Protein AF-A0A5Q0JUQ8-F1 (afdb_monomer)

Sequence (308 aa):
MSYLDFDYTENSILVCKGDSRNRKKITIKRKYPDYSEYFLNEEFNGIEITDFLSTIEQDGLKGELKFKELLDKNNIPYLYIGQGPFGIERSGVLIDKTKSKRADFLVNIKDMGTILFDAKCRNKIGFHNSKDKYFTLFTSEFEALRNLQNSILMPVWLAFTDRQQINTSKEPTFYFISISTIEKYWSGICDFFTSNEDFESNKVIRIPNSLFTKIEDKIIFEVGFLNIEDDLLNEYAKKYIGLNRIIKDKIKDIIRNNNCYKSNIYNELTKNKIHYCYPYEVNNCVNNMIEKRIIEYKPKQYLKLVGE

Foldseek 3Di:
DWDWDADLVQRKIKIWPDDPVCVVQWDFDDDDPQWTFIDHPNHTTIIMGTPNDDPQVSLQVLQLVLVVVLCVLQVWDKDQQAPDPPHDDDDPVLCVQLVPDDARMWTQDPPPGTAGEHEDADAFFDFVVDPDTFDKDFVSRLNSQVSVCVVVVHWYKYWYWYSVPSPDPDRTKTWMATSVQLVCLLVLLCVLDPDPVLSVLDGMDGDDSVRTDIDDRHDDDDPDHDDDDSVNSNVVNVSSSVRLVVLLVLLQVCLVPHQDDLQCSVVSCVVVVNGRDDPSSSNSSVVVCVVVQQWDDDPPGGIHGPPD

Radius of gyration: 23.26 Å; Cα contacts (8 Å, |Δi|>4): 472; chains: 1; bounding box: 62×44×58 Å

Mean predicted aligned error: 6.57 Å

Nearest PDB structures (foldseek):
  4p5o-assembly2_C  TM=6.338E-01  e=2.790E-01  Homo sapiens
  9jpj-assembly1_J  TM=5.519E-01  e=8.676E+00  Achromobacter denitrificans NBRC 15125
  5xjn-assembly1_A  TM=4.991E-01  e=7.306E+00  Corynebacterium glutamicum ATCC 13032
  4a0c-assembly2_C  TM=2.534E-01  e=1.103E+00  Homo sapiens

Solvent-accessible surface area (backbone atoms only — not comparable to full-atom values): 17504 Å² total; per-residue (Å²): 104,65,37,74,49,76,41,79,88,73,30,26,39,36,42,31,62,47,62,69,86,49,62,87,66,47,41,82,79,46,80,55,99,58,35,33,38,27,25,43,94,92,37,89,35,31,42,31,35,46,70,65,57,54,74,69,53,47,47,32,50,52,38,42,52,52,51,50,51,53,32,59,77,63,73,43,56,66,47,81,52,54,90,55,97,79,48,77,87,71,55,69,70,51,36,69,63,10,74,63,53,78,53,39,29,43,36,48,41,87,100,76,45,67,35,33,30,36,62,37,44,40,70,62,44,27,56,82,96,46,91,61,60,21,52,71,42,43,48,71,56,50,51,22,48,50,34,36,23,70,72,71,73,39,57,39,33,36,41,34,32,48,44,79,38,66,80,44,98,54,88,60,56,38,35,33,40,44,49,68,54,52,47,52,51,57,55,56,24,50,77,60,45,97,41,67,69,67,48,67,61,57,51,64,46,70,46,62,73,86,70,41,51,77,32,81,85,64,92,76,81,85,90,74,83,76,85,76,56,65,69,60,31,45,52,50,31,52,50,52,56,51,44,56,51,51,52,53,51,53,52,51,53,45,42,74,77,36,94,36,40,82,90,42,50,55,58,54,39,44,76,72,72,50,74,56,72,53,63,68,50,48,52,50,50,52,50,54,34,37,75,70,56,48,32,46,81,53,92,98,41,57,41,39,56,60,96,113

pLDDT: mean 89.71, std 8.71, range [51.09, 97.75]

Structure (mmCIF, N/CA/C/O backbone):
data_AF-A0A5Q0JUQ8-F1
#
_entry.id   AF-A0A5Q0JUQ8-F1
#
loop_
_atom_site.group_PDB
_atom_site.id
_atom_site.type_symbol
_atom_site.label_atom_id
_atom_site.label_alt_id
_atom_site.label_comp_id
_atom_site.label_asym_id
_atom_site.label_entity_id
_atom_site.label_seq_id
_atom_site.pdbx_PDB_ins_code
_atom_site.Cartn_x
_atom_site.Cartn_y
_atom_site.Cartn_z
_atom_site.occupancy
_atom_site.B_iso_or_equiv
_atom_site.auth_seq_id
_atom_site.auth_comp_id
_atom_site.auth_asym_id
_atom_site.auth_atom_id
_atom_site.pdbx_PDB_model_num
ATOM 1 N N . MET A 1 1 ? 20.409 20.675 -22.074 1.00 68.25 1 MET A N 1
ATOM 2 C CA . MET A 1 1 ? 19.632 19.667 -21.321 1.00 68.25 1 MET A CA 1
ATOM 3 C C . MET A 1 1 ? 20.438 19.270 -20.104 1.00 68.25 1 MET A C 1
ATOM 5 O O . MET A 1 1 ? 21.656 19.327 -20.184 1.00 68.25 1 MET A O 1
ATOM 9 N N . SER A 1 2 ? 19.780 18.962 -18.997 1.00 79.00 2 SER A N 1
ATOM 10 C CA . SER A 1 2 ? 20.402 18.317 -17.839 1.00 79.00 2 SER A CA 1
ATOM 11 C C . SER A 1 2 ? 20.044 16.836 -17.884 1.00 79.00 2 SER A C 1
ATOM 13 O O . SER A 1 2 ? 19.019 16.483 -18.469 1.00 79.00 2 SER A O 1
ATOM 15 N N . TYR A 1 3 ? 20.860 15.983 -17.281 1.00 82.88 3 TYR A N 1
ATOM 16 C CA . TYR A 1 3 ? 20.508 14.586 -17.061 1.00 82.88 3 TYR A CA 1
ATOM 17 C C . TYR A 1 3 ? 20.494 14.287 -15.566 1.00 82.88 3 TYR A C 1
ATOM 19 O O . TYR A 1 3 ? 21.224 14.899 -14.784 1.00 82.88 3 TYR A O 1
ATOM 27 N N . LEU A 1 4 ? 19.619 13.363 -15.192 1.00 85.00 4 LEU A N 1
ATOM 28 C CA . LEU A 1 4 ? 19.522 12.802 -13.855 1.00 85.00 4 LEU A CA 1
ATOM 29 C C . LEU A 1 4 ? 19.875 11.330 -13.967 1.00 85.00 4 LEU A C 1
ATOM 31 O O . LEU A 1 4 ? 19.553 10.684 -14.966 1.00 85.00 4 LEU A O 1
ATOM 35 N N . ASP A 1 5 ? 20.515 10.815 -12.943 1.00 85.44 5 ASP A N 1
ATOM 36 C CA . ASP A 1 5 ? 20.966 9.443 -12.903 1.00 85.44 5 ASP A CA 1
ATOM 37 C C . ASP A 1 5 ? 20.836 8.943 -11.472 1.00 85.44 5 ASP A C 1
ATOM 39 O O . ASP A 1 5 ? 21.333 9.566 -10.541 1.00 85.44 5 ASP A O 1
ATOM 43 N N . PHE A 1 6 ? 20.065 7.878 -11.300 1.00 84.62 6 PHE A N 1
ATOM 44 C CA . PHE A 1 6 ? 19.709 7.353 -9.992 1.00 84.62 6 PHE A CA 1
ATOM 45 C C . PHE A 1 6 ? 20.416 6.017 -9.785 1.00 84.62 6 PHE A C 1
ATOM 47 O O . PHE A 1 6 ? 20.183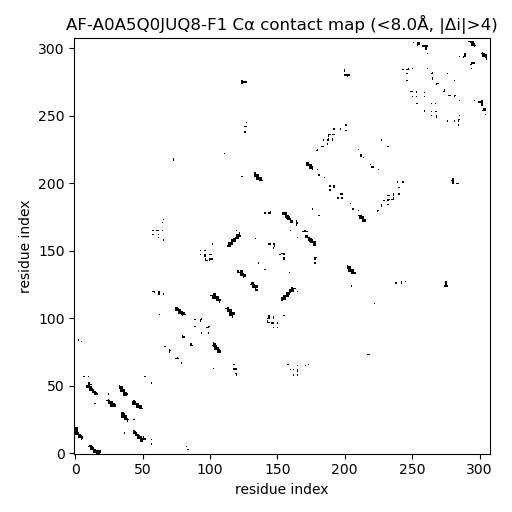 5.072 -10.545 1.00 84.62 6 PHE A O 1
ATOM 54 N N . ASP A 1 7 ? 21.263 5.950 -8.761 1.00 85.00 7 ASP A N 1
ATOM 55 C CA . ASP A 1 7 ? 21.927 4.729 -8.326 1.00 85.00 7 ASP A CA 1
ATOM 56 C C . ASP A 1 7 ? 21.171 4.144 -7.133 1.00 85.00 7 ASP A C 1
ATOM 58 O O . ASP A 1 7 ? 21.207 4.655 -6.013 1.00 85.00 7 ASP A O 1
ATOM 62 N N . TYR A 1 8 ? 20.455 3.050 -7.378 1.00 79.69 8 TYR A N 1
ATOM 63 C CA . TYR A 1 8 ? 19.684 2.379 -6.338 1.00 79.69 8 TYR A CA 1
ATOM 64 C C . TYR A 1 8 ? 20.554 1.583 -5.356 1.00 79.69 8 TYR A C 1
ATOM 66 O O . TYR A 1 8 ? 20.072 1.243 -4.276 1.00 79.69 8 TYR A O 1
ATOM 74 N N . THR A 1 9 ? 21.791 1.242 -5.730 1.00 82.62 9 THR A N 1
ATOM 75 C CA . THR A 1 9 ? 22.716 0.484 -4.873 1.00 82.62 9 THR A CA 1
ATOM 76 C C . THR A 1 9 ? 23.306 1.409 -3.821 1.00 82.62 9 THR A C 1
ATOM 78 O O . THR A 1 9 ? 23.313 1.070 -2.640 1.00 82.62 9 THR A O 1
ATOM 81 N N . GLU A 1 10 ? 23.706 2.605 -4.249 1.00 86.25 10 GLU A N 1
ATOM 82 C CA . GLU A 1 10 ? 24.255 3.654 -3.382 1.00 86.25 10 GLU A CA 1
ATOM 83 C C . GLU A 1 10 ? 23.170 4.573 -2.791 1.00 86.25 10 GLU A C 1
ATOM 85 O O . GLU A 1 10 ? 23.468 5.465 -1.999 1.00 86.25 10 GLU A O 1
ATOM 90 N N . ASN A 1 11 ? 21.900 4.364 -3.165 1.00 87.56 11 ASN A N 1
ATOM 91 C CA . ASN A 1 11 ? 20.771 5.226 -2.812 1.00 87.56 11 ASN A CA 1
ATOM 92 C C . ASN A 1 11 ? 21.058 6.712 -3.096 1.00 87.56 11 ASN A C 1
ATOM 94 O O . ASN A 1 11 ? 20.836 7.581 -2.247 1.00 87.56 11 ASN A O 1
ATOM 98 N N . SER A 1 12 ? 21.574 7.004 -4.288 1.00 89.00 12 SER A N 1
ATOM 99 C CA . SER A 1 12 ? 21.983 8.350 -4.676 1.00 89.00 12 SER A CA 1
ATOM 100 C C . SER A 1 12 ? 21.298 8.816 -5.955 1.00 89.00 12 SER A C 1
ATOM 102 O O . SER A 1 12 ? 20.918 8.025 -6.820 1.00 89.00 12 SER A O 1
ATOM 104 N N . ILE A 1 13 ? 21.121 10.130 -6.083 1.00 90.88 13 ILE A N 1
ATOM 105 C CA . ILE A 1 13 ? 20.688 10.762 -7.330 1.00 90.88 13 ILE A CA 1
ATOM 106 C C . ILE A 1 13 ? 21.695 11.820 -7.760 1.00 90.88 13 ILE A C 1
ATOM 108 O O . ILE A 1 13 ? 21.945 12.797 -7.058 1.00 90.88 13 ILE A O 1
ATOM 112 N N . LEU A 1 14 ? 22.244 11.644 -8.954 1.00 89.75 14 LEU A N 1
ATOM 113 C CA . LEU A 1 14 ? 23.131 12.584 -9.613 1.00 89.75 14 LEU A CA 1
ATOM 114 C C . LEU A 1 14 ? 22.334 13.490 -10.549 1.00 89.75 14 LEU A C 1
ATOM 116 O O . LEU A 1 14 ? 21.662 13.022 -11.464 1.00 89.75 14 LEU A O 1
ATOM 120 N N . VAL A 1 15 ? 22.466 14.801 -10.362 1.00 91.31 15 VAL A N 1
ATOM 121 C CA . VAL A 1 15 ? 21.902 15.844 -11.222 1.00 91.31 15 VAL A CA 1
ATOM 122 C C . VAL A 1 15 ? 23.031 16.582 -11.916 1.00 91.31 15 VAL A C 1
ATOM 124 O O . VAL A 1 15 ? 23.788 17.309 -11.275 1.00 91.31 15 VAL A O 1
ATOM 127 N N . CYS A 1 16 ? 23.144 16.432 -13.233 1.00 90.44 16 CYS A N 1
ATOM 128 C CA . CYS A 1 16 ? 24.217 17.034 -14.017 1.00 90.44 16 CYS A CA 1
ATOM 129 C C . CYS A 1 16 ? 23.701 17.897 -15.163 1.00 90.44 16 CYS A C 1
ATOM 131 O O . CYS A 1 16 ? 22.734 17.564 -15.847 1.00 90.44 16 CYS A O 1
ATOM 133 N N . LYS A 1 17 ? 24.410 18.993 -15.432 1.00 89.69 17 LYS A N 1
ATOM 134 C CA . LYS A 1 17 ? 24.243 19.775 -16.656 1.00 89.69 17 LYS A CA 1
ATOM 135 C C . LYS A 1 17 ? 24.817 19.002 -17.846 1.00 89.69 17 LYS A C 1
ATOM 137 O O . LYS A 1 17 ? 25.798 18.268 -17.725 1.00 89.69 17 LYS A O 1
ATOM 142 N N . GLY A 1 18 ? 24.225 19.213 -19.016 1.00 82.50 18 GLY A N 1
ATOM 143 C CA . GLY A 1 18 ? 24.749 18.731 -20.289 1.00 82.50 18 GLY A CA 1
ATOM 144 C C . GLY A 1 18 ? 24.298 17.320 -20.664 1.00 82.50 18 GLY A C 1
ATOM 145 O O . GLY A 1 18 ? 23.170 16.903 -20.420 1.00 82.50 18 GLY A O 1
ATOM 146 N N . ASP A 1 19 ? 25.182 16.609 -21.352 1.00 78.50 19 ASP A N 1
ATOM 147 C CA . ASP A 1 19 ? 24.892 15.328 -21.988 1.00 78.50 19 ASP A CA 1
ATOM 148 C C . ASP A 1 19 ? 25.296 14.146 -21.095 1.00 78.50 19 ASP A C 1
ATOM 150 O O . ASP A 1 19 ? 26.440 14.083 -20.636 1.00 78.50 19 ASP A O 1
ATOM 154 N N . SER A 1 20 ? 24.386 13.184 -20.906 1.00 80.31 20 SER A N 1
ATOM 155 C CA . SER A 1 20 ? 24.627 11.945 -20.143 1.00 80.31 20 SER A CA 1
ATOM 156 C C . SER A 1 20 ? 25.847 11.151 -20.630 1.00 80.31 20 SER A C 1
ATOM 158 O O . SER A 1 20 ? 26.516 10.481 -19.842 1.00 80.31 20 SER A O 1
ATOM 160 N N . ARG A 1 21 ? 26.231 11.291 -21.906 1.00 81.88 21 ARG A N 1
ATOM 161 C CA . ARG A 1 21 ? 27.442 10.677 -22.482 1.00 81.88 21 ARG A CA 1
ATOM 162 C C . ARG A 1 21 ? 28.738 11.175 -21.835 1.00 81.88 21 ARG A C 1
ATOM 164 O O . ARG A 1 21 ? 29.761 10.497 -21.914 1.00 81.88 21 ARG A O 1
ATOM 171 N N . ASN A 1 22 ? 28.712 12.332 -21.173 1.00 82.12 22 ASN A N 1
ATOM 172 C CA . ASN A 1 22 ? 29.858 12.872 -20.442 1.00 82.12 22 ASN A CA 1
ATOM 173 C C . ASN A 1 22 ? 29.966 12.349 -19.000 1.00 82.12 22 ASN A C 1
ATOM 175 O O . ASN A 1 22 ? 30.905 12.734 -18.309 1.00 82.12 22 ASN A O 1
ATOM 179 N N . ARG A 1 23 ? 29.088 11.440 -18.549 1.00 80.75 23 ARG A N 1
ATOM 180 C CA . ARG A 1 23 ? 29.117 10.871 -17.186 1.00 80.75 23 ARG A CA 1
ATOM 181 C C . ARG A 1 23 ? 30.474 10.290 -16.787 1.00 80.75 23 ARG A C 1
ATOM 183 O O . ARG A 1 23 ? 30.888 10.411 -15.646 1.00 80.75 23 ARG A O 1
ATOM 190 N N . LYS A 1 24 ? 31.209 9.690 -17.723 1.00 84.44 24 LYS A N 1
ATOM 191 C CA . LYS A 1 24 ? 32.544 9.131 -17.433 1.00 84.44 24 LYS A CA 1
ATOM 192 C C . LYS A 1 24 ? 33.648 10.190 -17.295 1.00 84.44 24 LYS A C 1
ATOM 194 O O . LYS A 1 24 ? 34.769 9.841 -16.953 1.00 84.44 24 LYS A O 1
ATOM 199 N N . LYS A 1 25 ? 33.358 11.451 -17.628 1.00 86.19 25 LYS A N 1
ATOM 200 C CA . LYS A 1 25 ? 34.323 12.560 -17.663 1.00 86.19 25 LYS A CA 1
ATOM 201 C C . LYS A 1 25 ? 34.181 13.517 -16.480 1.00 86.19 25 LYS A C 1
ATOM 203 O O . LYS A 1 25 ? 35.040 14.373 -16.305 1.00 86.19 25 LYS A O 1
ATOM 208 N N . ILE A 1 26 ? 33.093 13.410 -15.719 1.00 88.56 26 ILE A N 1
ATOM 209 C CA . ILE A 1 26 ? 32.881 14.227 -14.526 1.00 88.56 26 ILE A CA 1
ATOM 210 C C . ILE A 1 26 ? 33.634 13.625 -13.342 1.00 88.56 26 ILE A C 1
ATOM 212 O O . ILE A 1 26 ? 33.702 12.405 -13.197 1.00 88.56 26 ILE A O 1
ATOM 216 N N . THR A 1 27 ? 34.197 14.477 -12.495 1.00 89.75 27 THR A N 1
ATOM 217 C CA . THR A 1 27 ? 34.959 14.063 -11.313 1.00 89.75 27 THR A CA 1
ATOM 218 C C . THR A 1 27 ? 34.384 14.691 -10.054 1.00 89.75 27 THR A C 1
ATOM 220 O O . THR A 1 27 ? 33.918 15.833 -10.063 1.00 89.75 27 THR A O 1
ATOM 223 N N . ILE A 1 28 ? 34.412 13.936 -8.953 1.00 88.69 28 ILE A N 1
ATOM 224 C CA . ILE A 1 28 ? 34.041 14.453 -7.635 1.00 88.69 28 ILE A CA 1
ATOM 225 C C . ILE A 1 28 ? 35.157 15.381 -7.169 1.00 88.69 28 ILE A C 1
ATOM 227 O O . ILE A 1 28 ? 36.305 14.950 -7.043 1.00 88.69 28 ILE A O 1
ATOM 231 N N . LYS A 1 29 ? 34.821 16.638 -6.881 1.00 89.00 29 LYS A N 1
ATOM 232 C CA . LYS A 1 29 ? 35.797 17.619 -6.383 1.00 89.00 29 LYS A CA 1
ATOM 233 C C . LYS A 1 29 ? 35.585 17.963 -4.915 1.00 89.00 29 LYS A C 1
ATOM 235 O O . LYS A 1 29 ? 36.552 18.239 -4.210 1.00 89.00 29 LYS A O 1
ATOM 240 N N . ARG A 1 30 ? 34.335 17.941 -4.446 1.00 90.75 30 ARG A N 1
ATOM 241 C CA . ARG A 1 30 ? 33.981 18.210 -3.046 1.00 90.75 30 ARG A CA 1
ATOM 242 C C . ARG A 1 30 ? 32.956 17.201 -2.553 1.00 90.75 30 ARG A C 1
ATOM 244 O O . ARG A 1 30 ? 32.039 16.855 -3.293 1.00 90.75 30 ARG A O 1
ATOM 251 N N . LYS A 1 31 ? 33.118 16.753 -1.308 1.00 92.25 31 LYS A N 1
ATOM 252 C CA . LYS A 1 31 ? 32.177 15.874 -0.610 1.00 92.25 31 LYS A CA 1
ATOM 253 C C . LYS A 1 31 ? 31.686 16.556 0.659 1.00 92.25 31 LYS A C 1
ATOM 255 O O . LYS A 1 31 ? 32.491 17.083 1.425 1.00 92.25 31 LYS A O 1
ATOM 260 N N . TYR A 1 32 ? 30.383 16.504 0.862 1.00 92.19 32 TYR A N 1
ATOM 261 C CA . TYR A 1 32 ? 29.667 16.954 2.048 1.00 92.19 32 TYR A CA 1
ATOM 262 C C . TYR A 1 32 ? 28.915 15.755 2.649 1.00 92.19 32 TYR A C 1
ATOM 264 O O . TYR A 1 32 ? 28.844 14.712 1.998 1.00 92.19 32 TYR A O 1
ATOM 272 N N . PRO A 1 33 ? 28.366 15.870 3.874 1.00 88.56 33 PRO A N 1
ATOM 273 C CA . PRO A 1 33 ? 27.622 14.772 4.492 1.00 88.56 33 PRO A CA 1
ATOM 274 C C . PRO A 1 33 ? 26.447 14.269 3.644 1.00 88.56 33 PRO A C 1
ATOM 276 O O . PRO A 1 33 ? 26.276 13.064 3.524 1.00 88.56 33 PRO A O 1
ATOM 279 N N . ASP A 1 34 ? 25.702 15.185 3.017 1.00 89.94 34 ASP A N 1
ATOM 280 C CA . ASP A 1 34 ? 24.446 14.851 2.327 1.00 89.94 34 ASP A CA 1
ATOM 281 C C . ASP A 1 34 ? 24.561 14.894 0.791 1.00 89.94 34 ASP A C 1
ATOM 283 O O . ASP A 1 34 ? 23.613 14.563 0.076 1.00 89.94 34 ASP A O 1
ATOM 287 N N . TYR A 1 35 ? 25.694 15.371 0.257 1.00 93.81 35 TYR A N 1
ATOM 288 C CA . TYR A 1 35 ? 25.882 15.502 -1.186 1.00 93.81 35 TYR A CA 1
ATOM 289 C C . TYR A 1 35 ? 27.348 15.607 -1.624 1.00 93.81 35 TYR A C 1
ATOM 291 O O . TYR A 1 35 ? 28.240 15.961 -0.855 1.00 93.81 35 TYR A O 1
ATOM 299 N N . SER A 1 36 ? 27.599 15.356 -2.908 1.00 94.62 36 SER A N 1
ATOM 300 C CA . SER A 1 36 ? 28.899 15.544 -3.563 1.00 94.62 36 SER A CA 1
ATOM 301 C C . SER A 1 36 ? 28.785 16.482 -4.765 1.00 94.62 36 SER A C 1
ATOM 303 O O . SER A 1 36 ? 27.824 16.410 -5.526 1.00 94.62 36 SER A O 1
ATOM 305 N N . GLU A 1 37 ? 29.775 17.354 -4.966 1.00 95.38 37 GLU A N 1
ATOM 306 C CA . GLU A 1 37 ? 29.861 18.224 -6.145 1.00 95.38 37 GLU A CA 1
ATOM 307 C C . GLU A 1 37 ? 30.717 17.580 -7.244 1.00 95.38 37 GLU A C 1
ATOM 309 O O . GLU A 1 37 ? 31.874 17.196 -7.020 1.00 95.38 37 GLU A O 1
ATOM 314 N N . TYR A 1 38 ? 30.161 17.543 -8.453 1.00 93.69 38 TYR A N 1
ATOM 315 C CA . TYR A 1 38 ? 30.780 17.007 -9.659 1.00 93.69 38 TYR A CA 1
ATOM 316 C C . TYR A 1 38 ? 31.181 18.128 -10.614 1.00 93.69 38 TYR A C 1
ATOM 318 O O . TYR A 1 38 ? 30.407 19.053 -10.874 1.00 93.69 38 TYR A O 1
ATOM 326 N N . PHE A 1 39 ? 32.383 18.018 -11.175 1.00 92.38 39 PHE A N 1
ATOM 327 C CA . PHE A 1 39 ? 32.974 19.008 -12.071 1.00 92.38 39 PHE A CA 1
ATOM 328 C C . PHE A 1 39 ? 33.345 18.383 -13.419 1.00 92.38 39 PHE A C 1
ATOM 330 O O . PHE A 1 39 ? 33.693 17.206 -13.492 1.00 92.38 39 PHE A O 1
ATOM 337 N N . LEU A 1 40 ? 33.281 19.179 -14.485 1.00 90.69 40 LEU A N 1
ATOM 338 C CA . LEU A 1 40 ? 33.773 18.847 -15.823 1.00 90.69 40 LEU A CA 1
ATOM 339 C C . LEU A 1 40 ? 34.725 19.961 -16.253 1.00 90.69 40 LEU A C 1
ATOM 341 O O . LEU A 1 40 ? 34.315 21.115 -16.292 1.00 90.69 40 LEU A O 1
ATOM 345 N N . ASN A 1 41 ? 35.977 19.633 -16.582 1.00 89.81 41 ASN A N 1
ATOM 346 C CA . ASN A 1 41 ? 36.991 20.623 -16.978 1.00 89.81 41 ASN A CA 1
ATOM 347 C C . ASN A 1 41 ? 37.116 21.794 -15.980 1.00 89.81 41 ASN A C 1
ATOM 349 O O . ASN A 1 41 ? 37.101 22.952 -16.378 1.00 89.81 41 ASN A O 1
ATOM 353 N N . GLU A 1 42 ? 37.203 21.490 -14.681 1.00 88.88 42 GLU A N 1
ATOM 354 C CA . GLU A 1 42 ? 37.270 22.473 -13.582 1.00 88.88 42 GLU A CA 1
ATOM 355 C C . GLU A 1 42 ? 36.015 23.337 -13.359 1.00 88.88 42 GLU A C 1
ATOM 357 O O . GLU A 1 42 ? 35.963 24.086 -12.380 1.00 88.88 42 GLU A O 1
ATOM 362 N N . GLU A 1 43 ? 34.968 23.179 -14.169 1.00 90.12 43 GLU A N 1
ATOM 363 C CA . GLU A 1 43 ? 33.692 23.876 -14.008 1.00 90.12 43 GLU A CA 1
ATOM 364 C C . GLU A 1 43 ? 32.655 23.016 -13.287 1.00 90.12 43 GLU A C 1
ATOM 366 O O . GLU A 1 43 ? 32.578 21.799 -13.473 1.00 90.12 43 GLU A O 1
ATOM 371 N N . PHE A 1 44 ? 31.835 23.657 -12.452 1.00 91.56 44 PHE A N 1
ATOM 372 C CA . PHE A 1 44 ? 30.761 22.978 -11.735 1.00 91.56 44 PHE A CA 1
ATOM 373 C C . PHE A 1 44 ? 29.744 22.390 -12.723 1.00 91.56 44 PHE A C 1
ATOM 375 O O . PHE A 1 44 ? 29.087 23.121 -13.474 1.00 91.56 44 PHE A O 1
ATOM 382 N N . ASN A 1 45 ? 29.575 21.070 -12.673 1.00 92.56 45 ASN A N 1
ATOM 383 C CA . ASN A 1 45 ? 28.714 20.332 -13.589 1.00 92.56 45 ASN A CA 1
ATOM 384 C C . ASN A 1 45 ? 27.448 19.795 -12.916 1.00 92.56 45 ASN A C 1
ATOM 386 O O . ASN A 1 45 ? 26.391 19.782 -13.549 1.00 92.56 45 ASN A O 1
ATOM 390 N N . GLY A 1 46 ? 27.526 19.353 -11.661 1.00 93.44 46 GLY A N 1
ATOM 391 C CA . GLY A 1 46 ? 26.392 18.701 -11.015 1.00 93.44 46 GLY A CA 1
ATOM 392 C C . GLY A 1 46 ? 26.559 18.410 -9.533 1.00 93.44 46 GLY A C 1
ATOM 393 O O . GLY A 1 46 ? 27.614 18.649 -8.950 1.00 93.44 46 GLY A O 1
ATOM 394 N N . ILE A 1 47 ? 25.488 17.889 -8.940 1.00 94.19 47 ILE A N 1
ATOM 395 C CA . ILE A 1 47 ? 25.417 17.471 -7.538 1.00 94.19 47 ILE A CA 1
ATOM 396 C C . ILE A 1 47 ? 24.878 16.048 -7.487 1.00 94.19 47 ILE A C 1
ATOM 398 O O . ILE A 1 47 ? 23.903 15.740 -8.167 1.00 94.19 47 ILE A O 1
ATOM 402 N N . GLU A 1 48 ? 25.487 15.204 -6.668 1.00 93.69 48 GLU A N 1
ATOM 403 C CA . GLU A 1 48 ? 24.917 13.927 -6.249 1.00 93.69 48 GLU A CA 1
ATOM 404 C C . GLU A 1 48 ? 24.396 14.048 -4.830 1.00 93.69 48 GLU A C 1
ATOM 406 O O . GLU A 1 48 ? 25.150 14.435 -3.945 1.00 93.69 48 GLU A O 1
ATOM 411 N N . ILE A 1 49 ? 23.129 13.720 -4.617 1.00 92.31 49 ILE A N 1
ATOM 412 C CA . ILE A 1 49 ? 22.508 13.662 -3.295 1.00 92.31 49 ILE A CA 1
ATOM 413 C C . ILE A 1 49 ? 22.548 12.205 -2.846 1.00 92.31 49 ILE A C 1
ATOM 415 O O . ILE A 1 49 ? 22.059 11.337 -3.573 1.00 92.31 49 ILE A O 1
ATOM 419 N N . THR A 1 50 ? 23.135 11.943 -1.682 1.00 88.50 50 THR A N 1
ATOM 420 C CA . THR A 1 50 ? 23.172 10.612 -1.059 1.00 88.50 50 THR A CA 1
ATOM 421 C C . THR A 1 50 ? 21.965 10.415 -0.148 1.00 88.50 50 THR A C 1
ATOM 423 O O . THR A 1 50 ? 21.279 11.374 0.198 1.00 88.50 50 THR A O 1
ATOM 426 N N . ASP A 1 51 ? 21.689 9.167 0.229 1.00 86.19 51 ASP A N 1
ATOM 427 C CA . ASP A 1 51 ? 20.544 8.808 1.072 1.00 86.19 51 ASP A CA 1
ATOM 428 C C . ASP A 1 51 ? 19.191 9.323 0.541 1.00 86.19 51 ASP A C 1
ATOM 430 O O . ASP A 1 51 ? 18.306 9.732 1.293 1.00 86.19 51 ASP A O 1
ATOM 434 N N . PHE A 1 52 ? 19.026 9.290 -0.785 1.00 86.50 52 PHE A N 1
ATOM 435 C CA . PHE A 1 52 ? 17.911 9.929 -1.478 1.00 86.50 52 PHE A CA 1
ATOM 436 C C . PHE A 1 52 ? 16.542 9.333 -1.114 1.00 86.50 52 PHE A C 1
ATOM 438 O O . PHE A 1 52 ? 15.575 10.073 -0.938 1.00 86.50 52 PHE A O 1
ATOM 445 N N . LEU A 1 53 ? 16.447 8.005 -1.001 1.00 87.12 53 LEU A N 1
ATOM 446 C CA . LEU A 1 53 ? 15.228 7.299 -0.604 1.00 87.12 53 LEU A CA 1
ATOM 447 C C . LEU A 1 53 ? 15.281 6.859 0.860 1.00 87.12 53 LEU A C 1
ATOM 449 O O . LEU A 1 53 ? 16.306 6.376 1.347 1.00 87.12 53 LEU A O 1
ATOM 453 N N . SER A 1 54 ? 14.137 6.910 1.542 1.00 88.88 54 SER A N 1
ATOM 454 C CA . SER A 1 54 ? 13.969 6.265 2.847 1.00 88.88 54 SER A CA 1
ATOM 455 C C . SER A 1 54 ? 14.079 4.740 2.739 1.00 88.88 54 SER A C 1
ATOM 457 O O . SER A 1 54 ? 13.834 4.150 1.687 1.00 88.88 54 SER A O 1
ATOM 459 N N . THR A 1 55 ? 14.339 4.051 3.854 1.00 87.44 55 THR A N 1
ATOM 460 C CA . THR A 1 55 ? 14.386 2.574 3.891 1.00 87.44 55 THR A CA 1
ATOM 461 C C . THR A 1 55 ? 13.107 1.923 3.349 1.00 87.44 55 THR A C 1
ATOM 463 O O . THR A 1 55 ? 13.157 0.891 2.689 1.00 87.44 55 THR A O 1
ATOM 466 N N . ILE A 1 56 ? 11.944 2.536 3.597 1.00 87.81 56 ILE A N 1
ATOM 467 C CA . ILE A 1 56 ? 10.654 2.028 3.110 1.00 87.81 56 ILE A CA 1
ATOM 468 C C . ILE A 1 56 ? 10.557 2.135 1.584 1.00 87.81 56 ILE A C 1
ATOM 470 O O . ILE A 1 56 ? 10.011 1.233 0.947 1.00 87.81 56 ILE A O 1
ATOM 474 N N . GLU A 1 57 ? 11.059 3.227 1.014 1.00 88.44 57 GLU A N 1
ATOM 475 C CA . GLU A 1 57 ? 11.086 3.451 -0.433 1.00 88.44 57 GLU A CA 1
ATOM 476 C C . GLU A 1 57 ? 12.115 2.543 -1.112 1.00 88.44 57 GLU A C 1
ATOM 478 O O . GLU A 1 57 ? 11.801 1.948 -2.139 1.00 88.44 57 GLU A O 1
ATOM 483 N N . GLN A 1 58 ? 13.282 2.328 -0.496 1.00 88.56 58 GLN A N 1
ATOM 484 C CA . GLN A 1 58 ? 14.265 1.346 -0.967 1.00 88.56 58 GLN A CA 1
ATOM 485 C C . GLN A 1 58 ? 13.693 -0.078 -0.991 1.00 88.56 58 GLN A C 1
ATOM 487 O O . GLN A 1 58 ? 13.856 -0.792 -1.978 1.00 88.56 58 GLN A O 1
ATOM 492 N N . ASP A 1 59 ? 13.001 -0.501 0.072 1.00 90.31 59 ASP A N 1
ATOM 493 C CA . ASP A 1 59 ? 12.328 -1.806 0.116 1.00 90.31 59 ASP A CA 1
ATOM 494 C C . ASP A 1 59 ? 11.236 -1.917 -0.963 1.00 90.31 59 ASP A C 1
ATOM 496 O O . ASP A 1 59 ? 11.032 -2.991 -1.533 1.00 90.31 59 ASP A O 1
ATOM 500 N N . GLY A 1 60 ? 10.532 -0.812 -1.241 1.00 90.50 60 GLY A N 1
ATOM 501 C CA . GLY A 1 60 ? 9.581 -0.690 -2.348 1.00 90.50 60 GLY A CA 1
ATOM 502 C C . GLY A 1 60 ? 10.245 -0.952 -3.696 1.00 90.50 60 GLY A C 1
ATOM 503 O O . GLY A 1 60 ? 9.840 -1.867 -4.412 1.00 90.50 60 GLY A O 1
ATOM 504 N N . LEU A 1 61 ? 11.325 -0.223 -3.974 1.00 89.56 61 LEU A N 1
ATOM 505 C CA . LEU A 1 61 ? 12.100 -0.344 -5.203 1.00 89.56 61 LEU A CA 1
ATOM 506 C C . LEU A 1 61 ? 12.711 -1.741 -5.373 1.00 89.56 61 LEU A C 1
ATOM 508 O O . LEU A 1 61 ? 12.643 -2.312 -6.458 1.00 89.56 61 LEU A O 1
ATOM 512 N N . LYS A 1 62 ? 13.262 -2.335 -4.309 1.00 89.94 62 LYS A N 1
ATOM 513 C CA . LYS A 1 62 ? 13.743 -3.726 -4.336 1.00 89.94 62 LYS A CA 1
ATOM 514 C C . LYS A 1 62 ? 12.622 -4.696 -4.710 1.00 89.94 62 LYS A C 1
ATOM 516 O O . LYS A 1 62 ? 12.860 -5.630 -5.468 1.00 89.94 62 LYS A O 1
ATOM 521 N N . GLY A 1 63 ? 11.404 -4.472 -4.213 1.00 91.94 63 GLY A N 1
ATOM 522 C CA . GLY A 1 63 ? 10.229 -5.257 -4.598 1.00 91.94 63 GLY A CA 1
ATOM 523 C C . GLY A 1 63 ? 9.891 -5.138 -6.081 1.00 91.94 63 GLY A C 1
ATOM 524 O O . GLY A 1 63 ? 9.649 -6.157 -6.725 1.00 91.94 63 GLY A O 1
ATOM 525 N N . GLU A 1 64 ? 9.935 -3.926 -6.635 1.00 92.94 64 GLU A N 1
ATOM 526 C CA . GLU A 1 64 ? 9.759 -3.685 -8.074 1.00 92.94 64 GLU A CA 1
ATOM 527 C C . GLU A 1 64 ? 10.855 -4.381 -8.900 1.00 92.94 64 GLU A C 1
ATOM 529 O O . GLU A 1 64 ? 10.549 -5.079 -9.867 1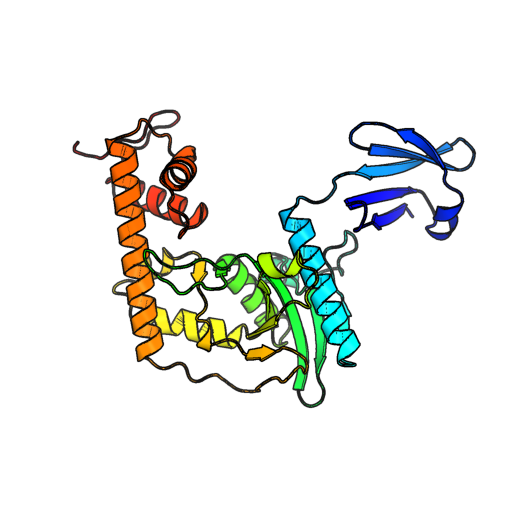.00 92.94 64 GLU A O 1
ATOM 534 N N . LEU A 1 65 ? 12.125 -4.280 -8.491 1.00 90.75 65 LEU A N 1
ATOM 535 C CA . LEU A 1 65 ? 13.247 -4.950 -9.163 1.00 90.75 65 LEU A CA 1
ATOM 536 C C . LEU A 1 65 ? 13.131 -6.480 -9.108 1.00 90.75 65 LEU A C 1
ATOM 538 O O . LEU A 1 65 ? 13.360 -7.149 -10.111 1.00 90.75 65 LEU A O 1
ATOM 542 N N . LYS A 1 66 ? 12.702 -7.052 -7.979 1.00 91.88 66 LYS A N 1
ATOM 543 C CA . LYS A 1 66 ? 12.447 -8.497 -7.877 1.00 91.88 66 LYS A CA 1
ATOM 544 C C . LYS A 1 66 ? 11.266 -8.952 -8.724 1.00 91.88 66 LYS A C 1
ATOM 546 O O . LYS A 1 66 ? 11.297 -10.043 -9.286 1.00 91.88 66 LYS A O 1
ATOM 551 N N . PHE A 1 67 ? 10.244 -8.115 -8.870 1.00 93.44 67 PHE A N 1
ATOM 552 C CA . PHE A 1 67 ? 9.143 -8.413 -9.778 1.00 93.44 67 PHE A CA 1
ATOM 553 C C . PHE A 1 67 ? 9.597 -8.371 -11.244 1.00 93.44 67 PHE A C 1
ATOM 555 O O . PHE A 1 67 ? 9.244 -9.253 -12.024 1.00 93.44 67 PHE A O 1
ATOM 562 N N . LYS A 1 68 ? 10.450 -7.405 -11.599 1.00 93.62 68 LYS A N 1
ATOM 563 C CA . LYS A 1 68 ? 11.113 -7.332 -12.905 1.00 93.62 68 LYS A CA 1
ATOM 564 C C . LYS A 1 68 ? 11.897 -8.616 -13.216 1.00 93.62 68 LYS A C 1
ATOM 566 O O . LYS A 1 68 ? 11.682 -9.217 -14.265 1.00 93.62 68 LYS A O 1
ATOM 571 N N . GLU A 1 69 ? 12.735 -9.074 -12.284 1.00 92.50 69 GLU A N 1
ATOM 572 C CA . GLU A 1 69 ? 13.495 -10.329 -12.412 1.00 92.50 69 GLU A CA 1
ATOM 573 C C . GLU A 1 69 ? 12.574 -11.546 -12.616 1.00 92.50 69 GLU A C 1
ATOM 575 O O . GLU A 1 69 ? 12.865 -12.416 -13.440 1.00 92.50 69 GLU A O 1
ATOM 580 N N . LEU A 1 70 ? 11.430 -11.596 -11.919 1.00 92.12 70 LEU A N 1
ATOM 581 C CA . LEU A 1 70 ? 10.434 -12.656 -12.094 1.00 92.12 70 LEU A CA 1
ATOM 582 C C . LEU A 1 70 ? 9.838 -12.659 -13.514 1.00 92.12 70 LEU A C 1
ATOM 584 O O . LEU A 1 70 ? 9.668 -13.735 -14.097 1.00 92.12 70 LEU A O 1
ATOM 588 N N . LEU A 1 71 ? 9.527 -11.484 -14.072 1.00 93.19 71 LEU A N 1
ATOM 589 C CA . LEU A 1 71 ? 9.018 -11.348 -15.442 1.00 93.19 71 LEU A CA 1
ATOM 590 C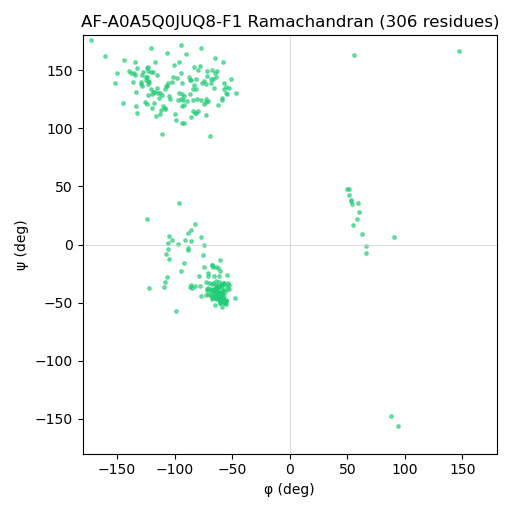 C . LEU A 1 71 ? 10.074 -11.764 -16.477 1.00 93.19 71 LEU A C 1
ATOM 592 O O . LEU A 1 71 ? 9.757 -12.549 -17.375 1.00 93.19 71 LEU A O 1
ATOM 596 N N . ASP A 1 72 ? 11.324 -11.314 -16.308 1.00 93.56 72 ASP A N 1
ATOM 597 C CA . ASP A 1 72 ? 12.461 -11.683 -17.166 1.00 93.56 72 ASP A CA 1
ATOM 598 C C . ASP A 1 72 ? 12.687 -13.209 -17.154 1.00 93.56 72 ASP A C 1
ATOM 600 O O . ASP A 1 72 ? 12.750 -13.838 -18.212 1.00 93.56 72 ASP A O 1
ATOM 604 N N . LYS A 1 73 ? 12.707 -13.841 -15.968 1.00 91.75 73 LYS A N 1
ATOM 605 C CA . LYS A 1 73 ? 12.849 -15.306 -15.799 1.00 91.75 73 LYS A CA 1
ATOM 606 C C . LYS A 1 73 ? 11.746 -16.089 -16.520 1.00 91.75 73 LYS A C 1
ATOM 608 O O . LYS A 1 73 ? 11.988 -17.193 -17.007 1.00 91.75 73 LYS A O 1
ATOM 613 N N . ASN A 1 74 ? 10.538 -15.531 -16.586 1.00 90.50 74 ASN A N 1
ATOM 614 C CA . ASN A 1 74 ? 9.386 -16.148 -17.243 1.00 90.50 74 ASN A CA 1
ATOM 615 C C . ASN A 1 74 ? 9.245 -15.757 -18.728 1.00 90.50 74 ASN A C 1
ATOM 617 O O . ASN A 1 74 ? 8.287 -16.185 -19.369 1.00 90.50 74 ASN A O 1
ATOM 621 N N . ASN A 1 75 ? 10.191 -14.993 -19.293 1.00 92.06 75 ASN A N 1
ATOM 622 C CA . ASN A 1 75 ? 10.140 -14.463 -20.662 1.00 92.06 75 ASN A CA 1
ATOM 623 C C . ASN A 1 75 ? 8.846 -13.683 -20.960 1.00 92.06 75 ASN A C 1
ATOM 625 O O . ASN A 1 75 ? 8.292 -13.779 -22.058 1.00 92.06 75 ASN A O 1
ATOM 629 N N . ILE A 1 76 ? 8.341 -12.932 -19.978 1.00 92.19 76 ILE A N 1
ATOM 630 C CA . ILE A 1 76 ? 7.133 -12.118 -20.132 1.00 92.19 76 ILE A CA 1
ATOM 631 C C . ILE A 1 76 ? 7.547 -10.699 -20.529 1.00 92.19 76 ILE A C 1
ATOM 633 O O . ILE A 1 76 ? 8.234 -10.039 -19.751 1.00 92.19 76 ILE A O 1
ATOM 637 N N . PRO A 1 77 ? 7.130 -10.187 -21.701 1.00 94.06 77 PRO A N 1
ATOM 638 C CA . PRO A 1 77 ? 7.441 -8.819 -22.094 1.00 94.06 77 PRO A CA 1
ATOM 639 C C . PRO A 1 77 ? 6.757 -7.794 -21.181 1.00 94.06 77 PRO A C 1
ATOM 641 O O . PRO A 1 77 ? 5.554 -7.883 -20.923 1.00 94.06 77 PRO A O 1
ATOM 644 N N . TYR A 1 78 ? 7.500 -6.775 -20.753 1.00 94.69 78 TYR A N 1
ATOM 645 C CA . TYR A 1 78 ? 6.964 -5.655 -19.981 1.00 94.69 78 TYR A CA 1
ATOM 646 C C . TYR A 1 78 ? 7.640 -4.330 -20.340 1.00 94.69 78 TYR A C 1
ATOM 648 O O . TYR A 1 78 ? 8.765 -4.282 -20.835 1.00 94.69 78 TYR A O 1
ATOM 656 N N . LEU A 1 79 ? 6.946 -3.239 -20.031 1.00 91.62 79 LEU A N 1
ATOM 657 C CA . LEU A 1 79 ? 7.492 -1.898 -19.921 1.00 91.62 79 LEU A CA 1
ATOM 658 C C . LEU A 1 79 ? 7.504 -1.519 -18.439 1.00 91.62 79 LEU A C 1
ATOM 660 O O . LEU A 1 79 ? 6.450 -1.430 -17.808 1.00 91.62 79 LEU A O 1
ATOM 664 N N . TYR A 1 80 ? 8.696 -1.298 -17.886 1.00 90.00 80 TYR A N 1
ATOM 665 C CA . TYR A 1 80 ? 8.843 -0.760 -16.537 1.00 90.00 80 TYR A CA 1
ATOM 666 C C . TYR A 1 80 ? 8.630 0.750 -16.584 1.00 90.00 80 TYR A C 1
ATOM 668 O O . TYR A 1 80 ? 9.382 1.481 -17.228 1.00 90.00 80 TYR A O 1
ATOM 676 N N . ILE A 1 81 ? 7.567 1.199 -15.930 1.00 85.38 81 ILE A N 1
ATOM 677 C CA . ILE A 1 81 ? 7.146 2.595 -15.902 1.00 85.38 81 ILE A CA 1
ATOM 678 C C . ILE A 1 81 ? 7.889 3.346 -14.783 1.00 85.38 81 ILE A C 1
ATOM 680 O O . ILE A 1 81 ? 8.224 4.517 -14.984 1.00 85.38 81 ILE A O 1
ATOM 684 N N . GLY A 1 82 ? 8.166 2.658 -13.660 1.00 67.44 82 GLY A N 1
ATOM 685 C CA . GLY A 1 82 ? 9.049 3.035 -12.541 1.00 67.44 82 GLY A CA 1
ATOM 686 C C . GLY A 1 82 ? 8.771 4.372 -11.849 1.00 67.44 82 GLY A C 1
ATOM 687 O O . GLY A 1 82 ? 8.122 5.247 -12.404 1.00 67.44 82 GLY A O 1
ATOM 688 N N . GLN A 1 83 ? 9.304 4.605 -10.645 1.00 61.56 83 GLN A N 1
ATOM 689 C CA . GLN A 1 83 ? 9.126 5.875 -9.903 1.00 61.56 83 GLN A CA 1
ATOM 690 C C . GLN A 1 83 ? 10.169 6.967 -10.199 1.00 61.56 83 GLN A C 1
ATOM 692 O O . GLN A 1 83 ? 10.197 7.989 -9.518 1.00 61.56 83 GLN A O 1
ATOM 697 N N . GLY A 1 84 ? 11.015 6.783 -11.217 1.00 56.84 84 GLY A N 1
ATOM 698 C CA . GLY A 1 84 ? 12.074 7.742 -11.532 1.00 56.84 84 GLY A CA 1
ATOM 699 C C . GLY A 1 84 ? 11.555 9.166 -11.811 1.00 56.84 84 GLY A C 1
ATOM 700 O O . GLY A 1 84 ? 10.406 9.335 -12.229 1.00 56.84 84 GLY A O 1
ATOM 701 N N . PRO A 1 85 ? 12.409 10.197 -11.654 1.00 51.09 85 PRO A N 1
ATOM 702 C CA . PRO A 1 85 ? 12.045 11.603 -11.882 1.00 51.09 85 PRO A CA 1
ATOM 703 C C . PRO A 1 85 ? 11.597 11.894 -13.326 1.00 51.09 85 PRO A C 1
ATOM 705 O O . PRO A 1 85 ? 11.005 12.934 -13.595 1.00 51.09 85 PRO A O 1
ATOM 708 N N . PHE A 1 86 ? 11.841 10.956 -14.246 1.00 51.94 86 PHE A N 1
ATOM 709 C CA . PHE A 1 86 ? 11.421 10.974 -15.647 1.00 51.94 86 PHE A CA 1
ATOM 710 C C . PHE A 1 86 ? 10.122 10.202 -15.893 1.00 51.94 86 PHE A C 1
ATOM 712 O O . PHE A 1 86 ? 9.989 9.511 -16.903 1.00 51.94 86 PHE A O 1
ATOM 719 N N . GLY A 1 87 ? 9.183 10.252 -14.947 1.00 53.88 87 GLY A N 1
ATOM 720 C CA . GLY A 1 87 ? 7.898 9.586 -15.112 1.00 53.88 87 GLY A CA 1
ATOM 721 C C . GLY A 1 87 ? 7.239 9.964 -16.442 1.00 53.88 87 GLY A C 1
ATOM 722 O O . GLY A 1 87 ? 7.345 11.103 -16.891 1.00 53.88 87 GLY A O 1
ATOM 723 N N . ILE A 1 88 ? 6.574 8.992 -17.069 1.00 63.06 88 ILE A N 1
ATOM 724 C CA . ILE A 1 88 ? 5.803 9.181 -18.306 1.00 63.06 88 ILE A CA 1
ATOM 725 C C . ILE A 1 88 ? 4.919 10.427 -18.159 1.00 63.06 88 ILE A C 1
ATOM 727 O O . ILE A 1 88 ? 4.218 10.557 -17.151 1.00 63.06 88 ILE A O 1
ATOM 731 N N . GLU A 1 89 ? 4.953 11.331 -19.144 1.00 66.50 89 GLU A N 1
ATOM 732 C CA . GLU A 1 89 ? 4.070 12.498 -19.164 1.00 66.50 89 GLU A CA 1
ATOM 733 C C . GLU A 1 89 ? 2.613 12.048 -19.034 1.00 66.50 89 GLU A C 1
ATOM 735 O O . GLU A 1 89 ? 2.138 11.151 -19.733 1.00 66.50 89 GLU A O 1
ATOM 740 N N . ARG A 1 90 ? 1.893 12.666 -18.099 1.00 69.44 90 ARG A N 1
ATOM 741 C CA . ARG A 1 90 ? 0.491 12.348 -17.830 1.00 69.44 90 ARG A CA 1
ATOM 742 C C . ARG A 1 90 ? -0.371 13.468 -18.377 1.00 69.44 90 ARG A C 1
ATOM 744 O O . ARG A 1 90 ? -0.080 14.639 -18.147 1.00 69.44 90 ARG A O 1
ATOM 751 N N . SER A 1 91 ? -1.463 13.106 -19.041 1.00 72.25 91 SER A N 1
ATOM 752 C CA . SER A 1 91 ? -2.481 14.087 -19.403 1.00 72.25 91 SER A CA 1
ATOM 753 C C . SER A 1 91 ? -3.107 14.687 -18.139 1.00 72.25 91 SER A C 1
ATOM 755 O O . SER A 1 91 ? -3.234 14.002 -17.119 1.00 72.25 91 SER A O 1
ATOM 757 N N . GLY A 1 92 ? -3.549 15.947 -18.209 1.00 76.25 92 GLY A N 1
ATOM 758 C CA . GLY A 1 92 ? -4.287 16.582 -17.106 1.00 76.25 92 GLY A CA 1
ATOM 759 C C . GLY A 1 92 ? -5.507 15.758 -16.678 1.00 76.25 92 GLY A C 1
ATOM 760 O O . GLY A 1 92 ? -5.731 15.547 -15.495 1.00 76.25 92 GLY A O 1
ATOM 761 N N . VAL A 1 93 ? -6.203 15.146 -17.644 1.00 78.88 93 VAL A N 1
ATOM 762 C CA . VAL A 1 93 ? -7.345 14.252 -17.388 1.00 78.88 93 VAL A CA 1
ATOM 763 C C . VAL A 1 93 ? -6.959 13.051 -16.519 1.00 78.88 93 VAL A C 1
ATOM 765 O O . VAL A 1 93 ? -7.714 12.676 -15.623 1.00 78.88 93 VAL A O 1
ATOM 768 N N . LEU A 1 94 ? -5.799 12.436 -16.773 1.00 75.75 94 LEU A N 1
ATOM 769 C CA . LEU A 1 94 ? -5.325 11.310 -15.970 1.00 75.75 94 LEU A CA 1
ATOM 770 C C . LEU A 1 94 ? -4.946 11.778 -14.562 1.00 75.75 94 LEU A C 1
ATOM 772 O O . LEU A 1 94 ? -5.326 11.140 -13.586 1.00 75.75 94 LEU A O 1
ATOM 776 N N . ILE A 1 95 ? -4.252 12.915 -14.458 1.00 79.38 95 ILE A N 1
ATOM 777 C CA . ILE A 1 95 ? -3.869 13.526 -13.178 1.00 79.38 95 ILE A CA 1
ATOM 778 C C . ILE A 1 95 ? -5.105 13.760 -12.302 1.00 79.38 95 ILE A C 1
ATOM 780 O O . ILE A 1 95 ? -5.113 13.325 -11.146 1.00 79.38 95 ILE A O 1
ATOM 784 N N . ASP A 1 96 ? -6.149 14.361 -12.874 1.00 78.38 96 ASP A N 1
ATOM 785 C CA . ASP A 1 96 ? -7.381 14.718 -12.171 1.00 78.38 96 ASP A CA 1
ATOM 786 C C . ASP A 1 96 ? -8.174 13.477 -11.737 1.00 78.38 96 ASP A C 1
ATOM 788 O O . ASP A 1 96 ? -8.619 13.383 -10.591 1.00 78.38 96 ASP A O 1
ATOM 792 N N . LYS A 1 97 ? -8.324 12.484 -12.624 1.00 78.31 97 LYS A N 1
ATOM 793 C CA . LYS A 1 97 ? -9.148 11.293 -12.351 1.00 78.31 97 LYS A CA 1
ATOM 794 C C . LYS A 1 97 ? -8.469 10.269 -11.446 1.00 78.31 97 LYS A C 1
ATOM 796 O O . LYS A 1 97 ? -9.143 9.622 -10.641 1.00 78.31 97 LYS A O 1
ATOM 801 N N . THR A 1 98 ? -7.153 10.098 -11.555 1.00 75.44 98 THR A N 1
ATOM 802 C CA . THR A 1 98 ? -6.424 9.037 -10.835 1.00 75.44 98 THR A CA 1
ATOM 803 C C . THR A 1 98 ? -5.678 9.550 -9.608 1.00 75.44 98 THR A C 1
ATOM 805 O O . THR A 1 98 ? -4.953 8.783 -8.976 1.00 75.44 98 THR A O 1
ATOM 808 N N . LYS A 1 99 ? -5.817 10.839 -9.255 1.00 77.62 99 LYS A N 1
ATOM 809 C CA . LYS A 1 99 ? -4.976 11.507 -8.243 1.00 77.62 99 LYS A CA 1
ATOM 810 C C . LYS A 1 99 ? -3.493 11.286 -8.536 1.00 77.62 99 LYS A C 1
ATOM 812 O O . LYS A 1 99 ? -2.710 10.968 -7.644 1.00 77.62 99 LYS A O 1
ATOM 817 N N . SER A 1 100 ? -3.120 11.401 -9.811 1.00 73.38 100 SER A N 1
ATOM 818 C CA . SER A 1 100 ? -1.762 11.141 -10.300 1.00 73.38 100 SER A CA 1
ATOM 819 C C . SER A 1 100 ? -1.255 9.697 -10.132 1.00 73.38 100 SER A C 1
ATOM 821 O O . SER A 1 100 ? -0.073 9.445 -10.391 1.00 73.38 100 SER A O 1
ATOM 823 N N . LYS A 1 101 ? -2.097 8.731 -9.740 1.00 82.75 101 LYS A N 1
ATOM 824 C CA . LYS A 1 101 ? -1.683 7.329 -9.616 1.00 82.75 101 LYS A CA 1
ATOM 825 C C . LYS A 1 101 ? -1.342 6.742 -10.984 1.00 82.75 101 LYS A C 1
ATOM 827 O O . LYS A 1 101 ? -1.979 7.036 -11.996 1.00 82.75 101 LYS A O 1
ATOM 832 N N . ARG A 1 102 ? -0.307 5.908 -10.971 1.00 83.44 102 ARG A N 1
ATOM 833 C CA . ARG A 1 102 ? 0.298 5.213 -12.103 1.00 83.44 102 ARG A CA 1
ATOM 834 C C . ARG A 1 102 ? 0.639 3.795 -11.648 1.00 83.44 102 ARG A C 1
ATOM 836 O O . ARG A 1 102 ? 0.893 3.603 -10.460 1.00 83.44 102 ARG A O 1
ATOM 843 N N . ALA A 1 103 ? 0.599 2.847 -12.575 1.00 89.31 103 ALA A N 1
ATOM 844 C CA . ALA A 1 103 ? 1.089 1.493 -12.346 1.00 89.31 103 ALA A CA 1
ATOM 845 C C . ALA A 1 103 ? 2.606 1.433 -12.570 1.00 89.31 103 ALA A C 1
ATOM 847 O O . ALA A 1 103 ? 3.145 2.209 -13.361 1.00 89.31 103 ALA A O 1
ATOM 848 N N . ASP A 1 104 ? 3.286 0.509 -11.907 1.00 91.38 104 ASP A N 1
ATOM 849 C CA . ASP A 1 104 ? 4.743 0.381 -11.989 1.00 91.38 104 ASP A CA 1
ATOM 850 C C . ASP A 1 104 ? 5.177 -0.342 -13.276 1.00 91.38 104 ASP A C 1
ATOM 852 O O . ASP A 1 104 ? 6.256 -0.074 -13.808 1.00 91.38 104 ASP A O 1
ATOM 856 N N . PHE A 1 105 ? 4.318 -1.208 -13.823 1.00 93.94 105 PHE A N 1
ATOM 857 C CA . PHE A 1 105 ? 4.586 -2.005 -15.020 1.00 93.94 105 PHE A CA 1
ATOM 858 C C . PHE A 1 105 ? 3.380 -2.044 -15.958 1.00 93.94 105 PHE A C 1
ATOM 860 O O . PHE A 1 105 ? 2.228 -2.090 -15.527 1.00 93.94 105 PHE A O 1
ATOM 867 N N . LEU A 1 106 ? 3.664 -2.112 -17.254 1.00 94.50 106 LEU A N 1
ATOM 868 C CA . LEU A 1 106 ? 2.734 -2.555 -18.287 1.00 94.50 106 LEU A CA 1
ATOM 869 C C . LEU A 1 106 ? 3.254 -3.888 -18.823 1.00 94.50 106 LEU A C 1
ATOM 871 O O . LEU A 1 106 ? 4.352 -3.945 -19.365 1.00 94.50 106 LEU A O 1
ATOM 875 N N . VAL A 1 107 ? 2.498 -4.962 -18.630 1.00 94.19 107 VAL A N 1
ATOM 876 C CA . VAL A 1 107 ? 2.937 -6.343 -18.857 1.00 94.19 107 VAL A CA 1
ATOM 877 C C . VAL A 1 107 ? 2.064 -6.980 -19.932 1.00 94.19 107 VAL A C 1
ATOM 879 O O . VAL A 1 107 ? 0.839 -6.907 -19.859 1.00 94.19 107 VAL A O 1
ATOM 882 N N . ASN A 1 108 ? 2.680 -7.618 -20.925 1.00 92.06 108 ASN A N 1
ATOM 883 C CA . ASN A 1 108 ? 1.971 -8.341 -21.979 1.00 92.06 108 ASN A CA 1
ATOM 884 C C . ASN A 1 108 ? 1.962 -9.834 -21.673 1.00 92.06 108 ASN A C 1
ATOM 886 O O . ASN A 1 108 ? 2.996 -10.497 -21.735 1.00 92.06 108 ASN A O 1
ATOM 890 N N . ILE A 1 109 ? 0.781 -10.370 -21.387 1.00 88.25 109 ILE A N 1
ATOM 891 C CA . ILE A 1 109 ? 0.599 -11.785 -21.081 1.00 88.25 109 ILE A CA 1
ATOM 892 C C . ILE A 1 109 ? -0.040 -12.458 -22.287 1.00 88.25 109 ILE A C 1
ATOM 894 O O . ILE A 1 109 ? -1.067 -12.010 -22.807 1.00 88.25 109 ILE A O 1
ATOM 898 N N . LYS A 1 110 ? 0.588 -13.545 -22.741 1.00 83.06 110 LYS A N 1
ATOM 899 C CA . LYS A 1 110 ? 0.088 -14.335 -23.864 1.00 83.06 110 LYS A CA 1
ATOM 900 C C . LYS A 1 110 ? -1.354 -14.777 -23.587 1.00 83.06 110 LYS A C 1
ATOM 902 O O . LYS A 1 110 ? -1.664 -15.192 -22.477 1.00 83.06 110 LYS A O 1
ATOM 907 N N . ASP A 1 111 ? -2.219 -14.646 -24.588 1.00 83.62 111 ASP A N 1
ATOM 908 C CA . ASP A 1 111 ? -3.638 -15.038 -24.558 1.00 83.62 111 ASP A CA 1
ATOM 909 C C . ASP A 1 111 ? -4.545 -14.232 -23.594 1.00 83.62 111 ASP A C 1
ATOM 911 O O . ASP A 1 111 ? -5.765 -14.346 -23.675 1.00 83.62 111 ASP A O 1
ATOM 915 N N . MET A 1 112 ? -3.988 -13.356 -22.747 1.00 84.81 112 MET A N 1
ATOM 916 C CA . MET A 1 112 ? -4.747 -12.436 -21.877 1.00 84.81 112 MET A CA 1
ATOM 917 C C . MET A 1 112 ? -4.707 -10.978 -22.341 1.00 84.81 112 MET A C 1
ATOM 919 O O . MET A 1 112 ? -5.636 -10.221 -22.066 1.00 84.81 112 MET A O 1
ATOM 923 N N . GLY A 1 113 ? -3.637 -10.574 -23.027 1.00 89.62 113 GLY A N 1
ATOM 924 C CA . GLY A 1 113 ? -3.412 -9.194 -23.447 1.00 89.62 113 GLY A CA 1
ATOM 925 C C . GLY A 1 113 ? -2.568 -8.395 -22.453 1.00 89.62 113 GLY A C 1
ATOM 926 O O . GLY A 1 113 ? -1.747 -8.941 -21.713 1.00 89.62 113 GLY A O 1
ATOM 927 N N . THR A 1 114 ? -2.727 -7.074 -22.488 1.00 93.25 114 THR A N 1
ATOM 928 C CA . THR A 1 114 ? -1.906 -6.143 -21.709 1.00 93.25 114 THR A CA 1
ATOM 929 C C . THR A 1 114 ? -2.545 -5.831 -20.358 1.00 93.25 114 THR A C 1
ATOM 931 O O . THR A 1 114 ? -3.695 -5.400 -20.291 1.00 93.25 114 THR A O 1
ATOM 934 N N . ILE A 1 115 ? -1.775 -5.995 -19.283 1.00 93.62 115 ILE A N 1
ATOM 935 C CA . ILE A 1 115 ? -2.188 -5.758 -17.896 1.00 93.62 115 ILE A CA 1
ATOM 936 C C . ILE A 1 115 ? -1.248 -4.742 -17.249 1.00 93.62 115 ILE A C 1
ATOM 938 O O . ILE A 1 115 ? -0.030 -4.797 -17.418 1.00 93.62 115 ILE A O 1
ATOM 942 N N . LEU A 1 116 ? -1.811 -3.813 -16.484 1.00 94.81 116 LEU A N 1
ATOM 943 C CA . LEU A 1 116 ? -1.049 -2.901 -15.640 1.00 94.81 116 LEU A CA 1
ATOM 944 C C . LEU A 1 116 ? -0.781 -3.564 -14.285 1.00 94.81 116 LEU A C 1
ATOM 946 O O . LEU A 1 116 ? -1.716 -4.033 -13.640 1.00 94.81 116 LEU A O 1
ATOM 950 N N . PHE A 1 117 ? 0.468 -3.566 -13.826 1.00 95.00 117 PHE A N 1
ATOM 951 C CA . PHE A 1 117 ? 0.841 -4.058 -12.498 1.00 95.00 117 PHE A CA 1
ATOM 952 C C . PHE A 1 117 ? 1.393 -2.938 -11.626 1.00 95.00 117 PHE A C 1
ATOM 954 O O . PHE A 1 117 ? 2.244 -2.163 -12.054 1.00 95.00 117 PHE A O 1
ATOM 961 N N . ASP A 1 118 ? 0.938 -2.891 -10.382 1.00 95.38 118 ASP A N 1
ATOM 962 C CA . ASP A 1 118 ? 1.475 -2.035 -9.325 1.00 95.38 118 ASP A CA 1
ATOM 963 C C . ASP A 1 118 ? 2.044 -2.974 -8.244 1.00 95.38 118 ASP A C 1
ATOM 965 O O . ASP A 1 118 ? 1.328 -3.763 -7.616 1.00 95.38 118 ASP A O 1
ATOM 969 N N . ALA A 1 119 ? 3.371 -2.990 -8.123 1.00 95.06 119 ALA A N 1
ATOM 970 C CA . ALA A 1 119 ? 4.099 -3.927 -7.278 1.00 95.06 119 ALA A CA 1
ATOM 971 C C . ALA A 1 119 ? 4.170 -3.388 -5.844 1.00 95.06 119 ALA A C 1
ATOM 973 O O . ALA A 1 119 ? 4.286 -2.188 -5.588 1.00 95.06 119 ALA A O 1
ATOM 974 N N . LYS A 1 120 ? 4.046 -4.281 -4.862 1.00 95.12 120 LYS A N 1
ATOM 975 C CA . LYS A 1 120 ? 3.899 -3.911 -3.452 1.00 95.12 120 LYS A CA 1
ATOM 976 C C . LYS A 1 120 ? 4.819 -4.715 -2.558 1.00 95.12 120 LYS A C 1
ATOM 978 O O . LYS A 1 120 ? 4.587 -5.889 -2.303 1.00 95.12 120 LYS A O 1
ATOM 983 N N . CYS A 1 121 ? 5.785 -4.027 -1.962 1.00 94.56 121 CYS A N 1
ATOM 984 C CA . CYS A 1 121 ? 6.541 -4.524 -0.818 1.00 94.56 121 CYS A CA 1
ATOM 985 C C . CYS A 1 121 ? 5.906 -4.040 0.495 1.00 94.56 121 CYS A C 1
ATOM 987 O O . CYS A 1 121 ? 6.030 -2.868 0.890 1.00 94.56 121 CYS A O 1
ATOM 989 N N . ARG A 1 122 ? 5.201 -4.935 1.193 1.00 92.75 122 ARG A N 1
ATOM 990 C CA . ARG A 1 122 ? 4.480 -4.607 2.433 1.00 92.75 122 ARG A CA 1
ATOM 991 C C . ARG A 1 122 ? 4.736 -5.665 3.503 1.00 92.75 122 ARG A C 1
ATOM 993 O O . ARG A 1 122 ? 4.840 -6.849 3.208 1.00 92.75 122 ARG A O 1
ATOM 1000 N N . ASN A 1 123 ? 4.788 -5.229 4.760 1.00 92.19 123 ASN A N 1
ATOM 1001 C CA . ASN A 1 123 ? 4.677 -6.149 5.890 1.00 92.19 123 ASN A CA 1
ATOM 1002 C C . ASN A 1 123 ? 3.231 -6.631 5.998 1.00 92.19 123 ASN A C 1
ATOM 1004 O O . ASN A 1 123 ? 2.306 -5.819 5.905 1.00 92.19 123 ASN A O 1
ATOM 1008 N N . LYS A 1 124 ? 3.035 -7.922 6.268 1.00 93.31 124 LYS A N 1
ATOM 1009 C CA . LYS A 1 124 ? 1.708 -8.433 6.609 1.00 93.31 124 LYS A CA 1
ATO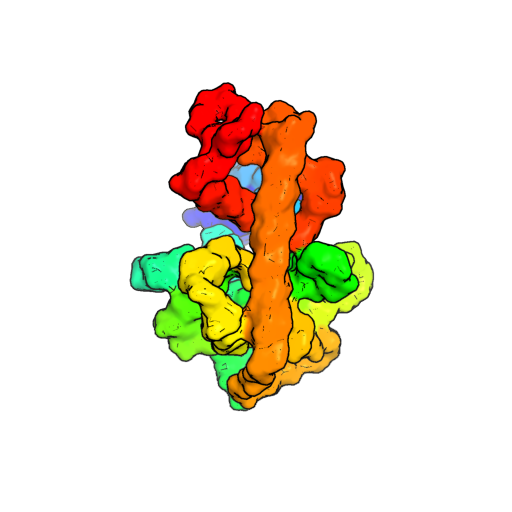M 1010 C C . LYS A 1 124 ? 1.334 -8.064 8.045 1.00 93.31 124 LYS A C 1
ATOM 1012 O O . LYS A 1 124 ? 2.147 -8.191 8.963 1.00 93.31 124 LYS A O 1
ATOM 1017 N N . ILE A 1 125 ? 0.082 -7.677 8.252 1.00 93.56 125 ILE A N 1
ATOM 1018 C CA . ILE A 1 125 ? -0.477 -7.324 9.564 1.00 93.56 125 ILE A CA 1
ATOM 1019 C C . ILE A 1 125 ? -1.717 -8.174 9.848 1.00 93.56 125 ILE A C 1
ATOM 1021 O O . ILE A 1 125 ? -2.483 -8.487 8.938 1.00 93.56 125 ILE A O 1
ATOM 1025 N N . GLY A 1 126 ? -1.892 -8.599 11.097 1.00 93.62 126 GLY A N 1
ATOM 1026 C CA . GLY A 1 126 ? -3.056 -9.378 11.527 1.00 93.62 126 GLY A CA 1
ATOM 1027 C C . GLY A 1 126 ? -4.165 -8.506 12.111 1.00 93.62 126 GLY A C 1
ATOM 1028 O O . GLY A 1 126 ? -3.973 -7.316 12.361 1.00 93.62 126 GLY A O 1
ATOM 1029 N N . PHE A 1 127 ? -5.318 -9.117 12.374 1.00 94.31 127 PHE A N 1
ATOM 1030 C CA . PHE A 1 127 ? -6.298 -8.570 13.318 1.00 94.31 127 PHE A CA 1
ATOM 1031 C C . PHE A 1 127 ? -5.844 -8.821 14.766 1.00 94.31 127 PHE A C 1
ATOM 1033 O O . PHE A 1 127 ? -4.914 -9.593 15.015 1.00 94.31 127 PHE A O 1
ATOM 1040 N N . HIS A 1 128 ? -6.503 -8.189 15.740 1.00 90.94 128 HIS A N 1
ATOM 1041 C CA . HIS A 1 128 ? -6.242 -8.457 17.155 1.00 90.94 128 HIS A CA 1
ATOM 1042 C C . HIS A 1 128 ? -6.399 -9.955 17.475 1.00 90.94 128 HIS A C 1
ATOM 1044 O O . HIS A 1 128 ? -7.398 -10.561 17.097 1.00 90.94 128 HIS A O 1
ATOM 1050 N N . ASN A 1 129 ? -5.408 -10.543 18.155 1.00 86.31 129 ASN A N 1
ATOM 1051 C CA . ASN A 1 129 ? -5.335 -11.969 18.514 1.00 86.31 129 ASN A CA 1
ATOM 1052 C C . ASN A 1 129 ? -5.466 -12.960 17.338 1.00 86.31 129 ASN A C 1
ATOM 1054 O O . ASN A 1 129 ? -5.690 -14.150 17.554 1.00 86.31 129 ASN A O 1
ATOM 1058 N N . SER A 1 130 ? -5.290 -12.499 16.098 1.00 88.50 130 SER A N 1
ATOM 1059 C CA . SER A 1 130 ? -5.267 -13.355 14.913 1.00 88.50 130 SER A CA 1
ATOM 1060 C C . SER A 1 130 ? -3.872 -13.938 14.706 1.00 88.50 130 SER A C 1
ATOM 1062 O O . SER A 1 130 ? -2.880 -13.207 14.738 1.00 88.50 130 SER A O 1
ATOM 1064 N N . LYS A 1 131 ? -3.795 -15.245 14.435 1.00 89.81 131 LYS A N 1
ATOM 1065 C CA . LYS A 1 131 ? -2.560 -15.879 13.941 1.00 89.81 131 LYS A CA 1
ATOM 1066 C C . LYS A 1 131 ? -2.288 -15.504 12.485 1.00 89.81 131 LYS A C 1
ATOM 1068 O O . LYS A 1 131 ? -1.133 -15.356 12.090 1.00 89.81 131 LYS A O 1
ATOM 1073 N N . ASP A 1 132 ? -3.352 -15.300 11.717 1.00 92.81 132 ASP A N 1
ATOM 1074 C CA . ASP A 1 132 ? -3.262 -14.935 10.312 1.00 92.81 132 ASP A CA 1
ATOM 1075 C C . ASP A 1 132 ? -2.849 -13.478 10.142 1.00 92.81 132 ASP A C 1
ATOM 1077 O O . ASP A 1 132 ? -3.325 -12.585 10.857 1.00 92.81 132 ASP A O 1
ATOM 1081 N N . LYS A 1 133 ? -1.990 -13.253 9.146 1.00 94.38 133 LYS A N 1
ATOM 1082 C CA . LYS A 1 133 ? -1.549 -11.934 8.701 1.00 94.38 133 LYS A CA 1
ATOM 1083 C C . LYS A 1 133 ? -1.916 -11.726 7.238 1.00 94.38 133 LYS A C 1
ATOM 1085 O O . LYS A 1 133 ? -1.895 -12.668 6.443 1.00 94.38 133 LYS A O 1
ATOM 1090 N N . TYR A 1 134 ? -2.182 -10.474 6.893 1.00 96.44 134 TYR A N 1
ATOM 1091 C CA . TYR A 1 134 ? -2.742 -10.077 5.609 1.00 96.44 134 TYR A CA 1
ATOM 1092 C C . TYR A 1 134 ? -1.896 -8.989 4.971 1.00 96.44 134 TYR A C 1
ATOM 1094 O O . TYR A 1 134 ? -1.363 -8.120 5.669 1.00 96.44 134 TYR A O 1
ATOM 1102 N N . PHE A 1 135 ? -1.814 -9.013 3.644 1.00 97.25 135 PHE A N 1
ATOM 1103 C CA . PHE A 1 135 ? -1.424 -7.816 2.914 1.00 97.25 135 PHE A CA 1
ATOM 1104 C C . PHE A 1 135 ? -2.514 -6.761 3.038 1.00 97.25 135 PHE A C 1
ATOM 1106 O O . PHE A 1 135 ? -3.700 -7.074 3.186 1.00 97.25 135 PHE A O 1
ATOM 1113 N N . THR A 1 136 ? -2.087 -5.506 2.996 1.00 96.56 136 THR A N 1
ATOM 1114 C CA . THR A 1 136 ? -2.969 -4.364 3.179 1.00 96.56 136 THR A CA 1
ATOM 1115 C C . THR A 1 136 ? -2.854 -3.363 2.051 1.00 96.56 136 THR A C 1
ATOM 1117 O O . THR A 1 136 ? -1.786 -3.168 1.467 1.00 96.56 136 THR A O 1
ATOM 1120 N N . LEU A 1 137 ? -3.978 -2.708 1.782 1.00 96.56 137 LEU A N 1
ATOM 1121 C CA . LEU A 1 137 ? -4.112 -1.631 0.818 1.00 96.56 137 LEU A CA 1
ATOM 1122 C C . LEU A 1 137 ? -4.901 -0.494 1.466 1.00 96.56 137 LEU A C 1
ATOM 1124 O O . LEU A 1 137 ? -5.948 -0.731 2.065 1.00 96.56 137 LEU A O 1
ATOM 1128 N N . PHE A 1 138 ? -4.417 0.743 1.379 1.00 95.94 138 PHE A N 1
ATOM 1129 C CA . PHE A 1 138 ? -5.219 1.881 1.832 1.00 95.94 138 PHE A CA 1
ATOM 1130 C C . PHE A 1 138 ? -6.411 2.071 0.893 1.00 95.94 138 PHE A C 1
ATOM 1132 O O . PHE A 1 138 ? -6.262 1.929 -0.320 1.00 95.94 138 PHE A O 1
ATOM 1139 N N . THR A 1 139 ? -7.580 2.441 1.422 1.00 95.62 139 THR A N 1
ATOM 1140 C CA . THR A 1 139 ? -8.768 2.668 0.577 1.00 95.62 139 THR A CA 1
ATOM 1141 C C . THR A 1 139 ? -8.524 3.768 -0.455 1.00 95.62 139 THR A C 1
ATOM 1143 O O . THR A 1 139 ? -8.939 3.642 -1.598 1.00 95.62 139 THR A O 1
ATOM 1146 N N . SER A 1 140 ? -7.754 4.802 -0.111 1.00 93.69 140 SER A N 1
ATOM 1147 C CA . SER A 1 140 ? -7.334 5.839 -1.061 1.00 93.69 140 SER A CA 1
ATOM 1148 C C . SER A 1 140 ? -6.452 5.312 -2.199 1.00 93.69 140 SER A C 1
ATOM 1150 O O . SER A 1 140 ? -6.559 5.803 -3.321 1.00 93.69 140 SER A O 1
ATOM 1152 N N . GLU A 1 141 ? -5.589 4.330 -1.921 1.00 94.50 141 GLU A N 1
ATOM 1153 C CA . GLU A 1 141 ? -4.732 3.686 -2.919 1.00 94.50 141 GLU A CA 1
ATOM 1154 C C . GLU A 1 141 ? -5.556 2.770 -3.831 1.00 94.50 141 GLU A C 1
ATOM 1156 O O . GLU A 1 141 ? -5.415 2.840 -5.050 1.00 94.50 141 GLU A O 1
ATOM 1161 N N . PHE A 1 142 ? -6.467 1.985 -3.249 1.00 96.31 142 PHE A N 1
ATOM 1162 C CA . PHE A 1 142 ? -7.444 1.180 -3.983 1.00 96.31 142 PHE A CA 1
ATOM 1163 C C . PHE A 1 142 ? -8.276 2.034 -4.946 1.00 96.31 142 PHE A C 1
ATOM 1165 O O . PHE A 1 142 ? -8.323 1.741 -6.137 1.00 96.31 142 PHE A O 1
ATOM 1172 N N . GLU A 1 143 ? -8.861 3.129 -4.458 1.00 95.38 143 GLU A N 1
ATOM 1173 C CA . GLU A 1 143 ? -9.673 4.036 -5.274 1.00 95.38 143 GLU A CA 1
ATOM 1174 C C . GLU A 1 143 ? -8.881 4.645 -6.432 1.00 95.38 143 GLU A C 1
ATOM 1176 O O . GLU A 1 143 ? -9.363 4.723 -7.560 1.00 95.38 143 GLU A O 1
ATOM 1181 N N . ALA A 1 144 ? -7.629 5.036 -6.187 1.00 93.12 144 ALA A N 1
ATOM 1182 C CA . ALA A 1 144 ? -6.779 5.593 -7.230 1.00 93.12 144 ALA A CA 1
ATOM 1183 C C . ALA A 1 144 ? -6.442 4.559 -8.323 1.00 93.12 144 ALA A C 1
ATOM 1185 O O . ALA A 1 144 ? -6.435 4.894 -9.509 1.00 93.12 144 ALA A O 1
ATOM 1186 N N . LEU A 1 145 ? -6.205 3.301 -7.940 1.00 94.88 145 LEU A N 1
ATOM 1187 C CA . LEU A 1 145 ? -5.954 2.189 -8.864 1.00 94.88 145 LEU A CA 1
ATOM 1188 C C . LEU A 1 145 ? -7.214 1.765 -9.625 1.00 94.88 145 LEU A C 1
ATOM 1190 O O . LEU A 1 145 ? -7.146 1.503 -10.825 1.00 94.88 145 LEU A O 1
ATOM 1194 N N . ARG A 1 146 ? -8.376 1.766 -8.967 1.00 95.06 146 ARG A N 1
ATOM 1195 C CA . ARG A 1 146 ? -9.671 1.551 -9.619 1.00 95.06 146 ARG A CA 1
ATOM 1196 C C . ARG A 1 146 ? -9.960 2.642 -10.646 1.00 95.06 146 ARG A C 1
ATOM 1198 O O . ARG A 1 146 ? -10.333 2.348 -11.778 1.00 95.06 146 ARG A O 1
ATOM 1205 N N . ASN A 1 147 ? -9.724 3.902 -10.291 1.00 94.06 147 ASN A N 1
ATOM 1206 C CA . ASN A 1 147 ? -9.893 5.015 -11.220 1.00 94.06 147 ASN A CA 1
ATOM 1207 C C . ASN A 1 147 ? -8.922 4.930 -12.400 1.00 94.06 147 ASN A C 1
ATOM 1209 O O . ASN A 1 147 ? -9.304 5.273 -13.519 1.00 94.06 147 ASN A O 1
ATOM 1213 N N . LEU A 1 148 ? -7.690 4.461 -12.172 1.00 92.25 148 LEU A N 1
ATOM 1214 C CA . LEU A 1 148 ? -6.724 4.184 -13.235 1.00 92.25 148 LEU A CA 1
ATOM 1215 C C . LEU A 1 148 ? -7.259 3.120 -14.202 1.00 92.25 148 LEU A C 1
ATOM 1217 O O . LEU A 1 148 ? -7.299 3.375 -15.405 1.00 92.25 148 LEU A O 1
ATOM 1221 N N . GLN A 1 149 ? -7.737 1.986 -13.677 1.00 93.50 149 GLN A N 1
ATOM 1222 C CA . GLN A 1 149 ? -8.363 0.918 -14.464 1.00 93.50 149 GLN A CA 1
ATOM 1223 C C . GLN A 1 149 ? -9.530 1.455 -15.304 1.00 93.50 149 GLN A C 1
ATOM 1225 O O . GLN A 1 149 ? -9.571 1.240 -16.513 1.00 93.50 149 GLN A O 1
ATOM 1230 N N . ASN A 1 150 ? -10.431 2.225 -14.694 1.00 91.81 150 ASN A N 1
ATOM 1231 C CA . ASN A 1 150 ? -11.612 2.766 -15.371 1.00 91.81 150 ASN A CA 1
ATOM 1232 C C . ASN A 1 150 ? -11.279 3.867 -16.390 1.00 91.81 150 ASN A C 1
ATOM 1234 O O . ASN A 1 150 ? -12.026 4.067 -17.343 1.00 91.81 150 ASN A O 1
ATOM 1238 N N . SER A 1 151 ? -10.179 4.599 -16.196 1.00 90.19 151 SER A N 1
ATOM 1239 C CA . SER A 1 151 ? -9.787 5.696 -17.091 1.00 90.19 151 SER A CA 1
ATOM 1240 C C . SER A 1 151 ? -8.996 5.213 -18.303 1.00 90.19 151 SER A C 1
ATOM 1242 O O . SER A 1 151 ? -9.161 5.764 -19.387 1.00 90.19 151 SER A O 1
ATOM 1244 N N . ILE A 1 152 ? -8.128 4.215 -18.117 1.00 89.12 152 ILE A N 1
ATOM 1245 C CA . ILE A 1 152 ? -7.280 3.659 -19.183 1.00 89.12 152 ILE A CA 1
ATOM 1246 C C . ILE A 1 152 ? -7.960 2.463 -19.871 1.00 89.12 152 ILE A C 1
ATOM 1248 O O . ILE A 1 152 ? -7.581 2.102 -20.981 1.00 89.12 152 ILE A O 1
ATOM 1252 N N . LEU A 1 153 ? -8.996 1.882 -19.253 1.00 90.56 153 LEU A N 1
ATOM 1253 C CA . LEU A 1 153 ? -9.706 0.690 -19.735 1.00 90.56 153 LEU A CA 1
ATOM 1254 C C . LEU A 1 153 ? -8.780 -0.526 -19.880 1.00 90.56 153 LEU A C 1
ATOM 1256 O O . LEU A 1 153 ? -8.936 -1.349 -20.778 1.00 90.56 153 LEU A O 1
ATOM 1260 N N . MET A 1 154 ? -7.813 -0.639 -18.971 1.00 91.81 154 MET A N 1
ATOM 1261 C CA . MET A 1 154 ? -6.883 -1.762 -18.882 1.00 91.81 154 MET A CA 1
ATOM 1262 C C . MET A 1 154 ? -6.992 -2.412 -17.504 1.00 91.81 154 MET A C 1
ATOM 1264 O O . MET A 1 154 ? -7.068 -1.678 -16.514 1.00 91.81 154 MET A O 1
ATOM 1268 N N . PRO A 1 155 ? -6.950 -3.755 -17.403 1.00 92.69 155 PRO A N 1
ATOM 1269 C CA . PRO A 1 155 ? -6.931 -4.431 -16.114 1.00 92.69 155 PRO A CA 1
ATOM 1270 C C . PRO A 1 155 ? -5.743 -3.967 -15.274 1.00 92.69 155 PRO A C 1
ATOM 1272 O O . PRO A 1 155 ? -4.612 -3.916 -15.764 1.00 92.69 155 PRO A O 1
ATOM 1275 N N . VAL A 1 156 ? -5.997 -3.662 -14.003 1.00 94.31 156 VAL A N 1
ATOM 1276 C CA . VAL A 1 156 ? -4.959 -3.323 -13.028 1.00 94.31 156 VAL A CA 1
ATOM 1277 C C . VAL A 1 156 ? -4.854 -4.449 -12.010 1.00 94.31 156 VAL A C 1
ATOM 1279 O O . VAL A 1 156 ? -5.849 -4.891 -11.430 1.00 94.31 156 VAL A O 1
ATOM 1282 N N . TRP A 1 157 ? -3.636 -4.929 -11.805 1.00 95.00 157 TRP A N 1
ATOM 1283 C CA . TRP A 1 157 ? -3.301 -5.996 -10.877 1.00 95.00 157 TRP A CA 1
ATOM 1284 C C . TRP A 1 157 ? -2.258 -5.521 -9.873 1.00 95.00 157 TRP A C 1
ATOM 1286 O O . TRP A 1 157 ? -1.447 -4.633 -10.140 1.00 95.00 157 TRP A O 1
ATOM 1296 N N . LEU A 1 158 ? -2.283 -6.135 -8.698 1.00 96.12 158 LEU A N 1
ATOM 1297 C CA . LEU A 1 158 ? -1.301 -5.928 -7.648 1.00 96.12 158 LEU A CA 1
ATOM 1298 C C . LEU A 1 158 ? -0.408 -7.156 -7.532 1.00 96.12 158 LEU A C 1
ATOM 1300 O O . LEU A 1 158 ? -0.907 -8.281 -7.478 1.00 96.12 158 LEU A O 1
ATOM 1304 N N . ALA A 1 159 ? 0.900 -6.923 -7.454 1.00 95.44 159 ALA A N 1
ATOM 1305 C CA . ALA A 1 159 ? 1.903 -7.950 -7.189 1.00 95.44 159 ALA A CA 1
ATOM 1306 C C . ALA A 1 159 ? 2.506 -7.716 -5.799 1.00 95.44 159 ALA A C 1
ATOM 1308 O O . ALA A 1 159 ? 3.415 -6.902 -5.631 1.00 95.44 159 ALA A O 1
ATOM 1309 N N . PHE A 1 160 ? 1.979 -8.394 -4.782 1.00 96.38 160 PHE A N 1
ATOM 1310 C CA . PHE A 1 160 ? 2.468 -8.267 -3.412 1.00 96.38 160 PHE A CA 1
ATOM 1311 C C . PHE A 1 160 ? 3.628 -9.211 -3.134 1.00 96.38 160 PHE A C 1
ATOM 1313 O O . PHE A 1 160 ? 3.599 -10.381 -3.497 1.00 96.38 160 PHE A O 1
ATOM 1320 N N . THR A 1 161 ? 4.599 -8.725 -2.379 1.00 94.62 161 THR A N 1
ATOM 1321 C CA . THR A 1 161 ? 5.646 -9.526 -1.755 1.00 94.62 161 THR A CA 1
ATOM 1322 C C . THR A 1 161 ? 5.834 -9.073 -0.308 1.00 94.62 161 THR A C 1
ATOM 1324 O O . THR A 1 161 ? 5.592 -7.910 0.046 1.00 94.62 161 THR A O 1
ATOM 1327 N N . ASP A 1 162 ? 6.197 -10.018 0.560 1.00 93.56 162 ASP A N 1
ATOM 1328 C CA . ASP A 1 162 ? 6.441 -9.722 1.967 1.00 93.56 162 ASP A CA 1
ATOM 1329 C C . ASP A 1 162 ? 7.804 -9.045 2.112 1.00 93.56 162 ASP A C 1
ATOM 1331 O O . ASP A 1 162 ? 8.837 -9.593 1.721 1.00 93.56 162 ASP A O 1
ATOM 1335 N N . ARG A 1 163 ? 7.816 -7.861 2.724 1.00 91.94 163 ARG A N 1
ATOM 1336 C CA . ARG A 1 163 ? 9.044 -7.101 2.987 1.00 91.94 163 ARG A CA 1
ATOM 1337 C C . ARG A 1 163 ? 10.090 -7.916 3.744 1.00 91.94 163 ARG A C 1
ATOM 1339 O O . ARG A 1 163 ? 11.285 -7.737 3.516 1.00 91.94 163 ARG A O 1
ATOM 1346 N N . GLN A 1 164 ? 9.660 -8.823 4.620 1.00 88.75 164 GLN A N 1
ATOM 1347 C CA . GLN A 1 164 ? 10.585 -9.688 5.347 1.00 88.75 164 GLN A CA 1
ATOM 1348 C C . GLN A 1 164 ? 11.323 -10.664 4.426 1.00 88.75 164 GLN A C 1
ATOM 1350 O O . GLN A 1 164 ? 12.433 -11.055 4.760 1.00 88.75 164 GLN A O 1
ATOM 1355 N N . GLN A 1 165 ? 10.743 -11.042 3.280 1.00 87.56 165 GLN A N 1
ATOM 1356 C CA . GLN A 1 165 ? 11.366 -11.957 2.319 1.00 87.56 165 GLN A CA 1
ATOM 1357 C C . GLN A 1 165 ? 12.354 -11.252 1.389 1.00 87.56 165 GLN A C 1
ATOM 1359 O O . GLN A 1 165 ? 13.398 -11.821 1.084 1.00 87.56 165 GLN A O 1
ATOM 1364 N N . ILE A 1 166 ? 12.069 -10.008 0.988 1.00 84.25 166 ILE A N 1
ATOM 1365 C CA . ILE A 1 166 ? 12.924 -9.243 0.059 1.00 84.25 166 ILE A CA 1
ATOM 1366 C C . ILE A 1 166 ? 14.343 -9.065 0.591 1.00 84.25 166 ILE A C 1
ATOM 1368 O O . ILE A 1 166 ? 15.301 -9.079 -0.173 1.00 84.25 166 ILE A O 1
ATOM 1372 N N . ASN A 1 167 ? 14.481 -8.900 1.904 1.00 77.19 167 ASN A N 1
ATOM 1373 C CA . ASN A 1 167 ? 15.775 -8.685 2.542 1.00 77.19 167 ASN A CA 1
ATOM 1374 C C . ASN A 1 167 ? 16.506 -10.002 2.880 1.00 77.19 167 ASN A C 1
ATOM 1376 O O . ASN A 1 167 ? 17.485 -9.989 3.622 1.00 77.19 167 ASN A O 1
ATOM 1380 N N . THR A 1 168 ? 16.048 -11.143 2.350 1.00 82.88 168 THR A N 1
ATOM 1381 C CA . THR A 1 168 ? 16.700 -12.452 2.516 1.00 82.88 168 THR A CA 1
ATOM 1382 C C . THR A 1 168 ? 17.392 -12.900 1.231 1.00 82.88 168 THR A C 1
ATOM 1384 O O . THR A 1 168 ? 17.123 -12.385 0.153 1.00 82.88 168 THR A O 1
ATOM 1387 N N . SER A 1 169 ? 18.273 -13.899 1.329 1.00 70.31 169 SER A N 1
ATOM 1388 C CA . SER A 1 169 ? 18.945 -14.506 0.170 1.00 70.31 169 SER A CA 1
ATOM 1389 C C . SER A 1 169 ? 18.051 -15.432 -0.665 1.00 70.31 169 SER A C 1
ATOM 1391 O O . SER A 1 169 ? 18.524 -16.024 -1.632 1.00 70.31 169 SER A O 1
ATOM 1393 N N . LYS A 1 170 ? 16.783 -15.611 -0.282 1.00 80.00 170 LYS A N 1
ATOM 1394 C CA . LYS A 1 170 ? 15.835 -16.478 -0.985 1.00 80.00 170 LYS A CA 1
ATOM 1395 C C . LYS A 1 170 ? 15.021 -15.668 -1.984 1.00 80.00 170 LYS A C 1
ATOM 1397 O O . LYS A 1 170 ? 14.687 -14.517 -1.717 1.00 80.00 170 LYS A O 1
ATOM 1402 N N . GLU A 1 171 ? 14.647 -16.306 -3.090 1.00 83.06 171 GLU A N 1
ATOM 1403 C CA . GLU A 1 171 ? 13.703 -15.716 -4.037 1.00 83.06 171 GLU A CA 1
ATOM 1404 C C . GLU A 1 171 ? 12.366 -15.413 -3.337 1.00 83.06 171 GLU A C 1
ATOM 1406 O O . GLU A 1 171 ? 11.799 -16.302 -2.685 1.00 83.06 171 GLU A O 1
ATOM 1411 N N . PRO A 1 172 ? 11.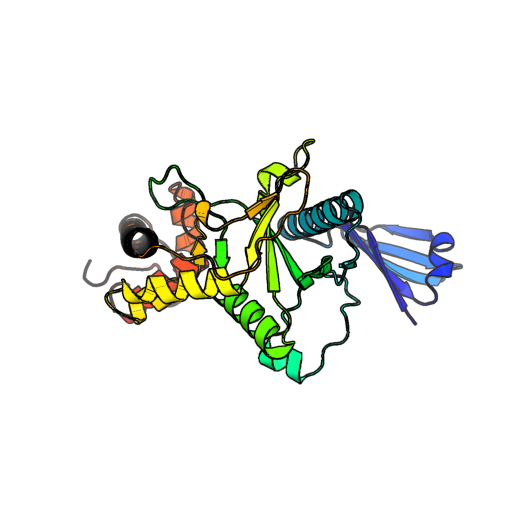871 -14.165 -3.409 1.00 87.94 172 PRO A N 1
ATOM 1412 C CA . PRO A 1 172 ? 10.640 -13.787 -2.741 1.00 87.94 172 PRO A CA 1
ATOM 1413 C C . PRO A 1 172 ? 9.430 -14.397 -3.449 1.00 87.94 172 PRO A C 1
ATOM 1415 O O . PRO A 1 172 ? 9.369 -14.480 -4.673 1.00 87.94 172 PRO A O 1
ATOM 1418 N N . THR A 1 173 ? 8.416 -14.768 -2.674 1.00 91.44 173 THR A N 1
ATOM 1419 C CA . THR A 1 173 ? 7.131 -15.199 -3.232 1.00 91.44 173 THR A CA 1
ATOM 1420 C C . THR A 1 173 ? 6.281 -13.988 -3.599 1.00 91.44 173 THR A C 1
ATOM 1422 O O . THR A 1 173 ? 6.094 -13.093 -2.768 1.00 91.44 173 THR A O 1
ATOM 1425 N N . PHE A 1 174 ? 5.681 -14.012 -4.791 1.00 93.38 174 PHE A N 1
ATOM 1426 C CA . PHE A 1 174 ? 4.704 -13.009 -5.205 1.00 93.38 174 PHE A CA 1
ATOM 1427 C C . PHE A 1 174 ? 3.262 -13.520 -5.099 1.00 93.38 174 PHE A C 1
ATOM 1429 O O . PHE A 1 174 ? 2.942 -14.669 -5.412 1.00 93.38 174 PHE A O 1
ATOM 1436 N N . TYR A 1 175 ? 2.388 -12.629 -4.639 1.00 94.38 175 TYR A N 1
ATOM 1437 C CA . TYR A 1 175 ? 0.963 -12.850 -4.442 1.00 94.38 175 TYR A CA 1
ATOM 1438 C C . TYR A 1 175 ? 0.199 -11.865 -5.314 1.00 94.38 175 TYR A C 1
ATOM 1440 O O . TYR A 1 175 ? 0.305 -10.649 -5.139 1.00 94.38 175 TYR A O 1
ATOM 1448 N N . PHE A 1 176 ? -0.570 -12.398 -6.249 1.00 93.75 176 PHE A N 1
ATOM 1449 C CA . PHE A 1 176 ? -1.235 -11.620 -7.278 1.00 93.75 176 PHE A CA 1
ATOM 1450 C C . PHE A 1 176 ? -2.723 -11.499 -6.998 1.00 93.75 176 PHE A C 1
ATOM 1452 O O . PHE A 1 176 ? -3.362 -12.461 -6.574 1.00 93.75 176 PHE A O 1
ATOM 1459 N N . ILE A 1 177 ? -3.270 -10.311 -7.232 1.00 94.00 177 ILE A N 1
ATOM 1460 C CA . ILE A 1 177 ? -4.705 -10.058 -7.120 1.00 94.00 177 ILE A CA 1
ATOM 1461 C C . ILE A 1 177 ? -5.112 -8.926 -8.065 1.00 94.00 177 ILE A C 1
ATOM 1463 O O . ILE A 1 177 ? -4.401 -7.929 -8.194 1.00 94.00 177 ILE A O 1
ATOM 1467 N N . SER A 1 178 ? -6.258 -9.066 -8.729 1.00 93.88 178 SER A N 1
ATOM 1468 C CA . SER A 1 178 ? -6.809 -8.002 -9.572 1.00 93.88 178 SER A CA 1
ATOM 1469 C C . SER A 1 178 ? -7.518 -6.931 -8.734 1.00 93.88 178 SER A C 1
ATOM 1471 O O . SER A 1 178 ? -8.104 -7.230 -7.688 1.00 93.88 178 SER A O 1
ATOM 1473 N N . ILE A 1 179 ? -7.532 -5.684 -9.211 1.00 95.06 179 ILE A N 1
ATOM 1474 C CA . ILE A 1 179 ? -8.313 -4.608 -8.581 1.00 95.06 179 ILE A CA 1
ATOM 1475 C C . ILE A 1 179 ? -9.806 -4.939 -8.567 1.00 95.06 179 ILE A C 1
ATOM 1477 O O . ILE A 1 179 ? -10.467 -4.680 -7.565 1.00 95.06 179 ILE A O 1
ATOM 1481 N N . SER A 1 180 ? -10.325 -5.595 -9.607 1.00 93.88 180 SER A N 1
ATOM 1482 C CA . SER A 1 180 ? -11.719 -6.051 -9.654 1.00 93.88 180 SER A CA 1
ATOM 1483 C C . SER A 1 180 ? -12.056 -7.082 -8.570 1.00 93.88 180 SER A C 1
ATOM 1485 O O . SER A 1 180 ? -13.143 -7.032 -7.995 1.00 93.88 180 SER A O 1
ATOM 1487 N N . THR A 1 181 ? -11.133 -7.990 -8.233 1.00 94.88 181 THR A N 1
ATOM 1488 C CA . THR A 1 181 ? -11.317 -8.929 -7.111 1.00 94.88 181 THR A CA 1
ATOM 1489 C C . THR A 1 181 ? -11.399 -8.177 -5.784 1.00 94.88 181 THR A C 1
ATOM 1491 O O . THR A 1 181 ? -12.268 -8.471 -4.963 1.00 94.88 181 THR A O 1
ATOM 1494 N N . ILE A 1 182 ? -10.523 -7.186 -5.577 1.00 95.81 182 ILE A N 1
ATOM 1495 C CA . ILE A 1 182 ? -10.544 -6.348 -4.368 1.00 95.81 182 ILE A CA 1
ATOM 149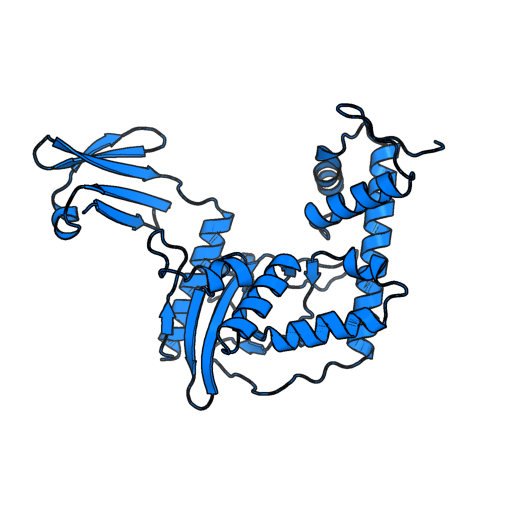6 C C . ILE A 1 182 ? -11.835 -5.533 -4.304 1.00 95.81 182 ILE A C 1
ATOM 1498 O O . ILE A 1 182 ? -12.421 -5.434 -3.233 1.00 95.81 182 ILE A O 1
ATOM 1502 N N . GLU A 1 183 ? -12.307 -4.994 -5.429 1.00 95.62 183 GLU A N 1
ATOM 1503 C CA . GLU A 1 183 ? -13.567 -4.253 -5.503 1.00 95.62 183 GLU A CA 1
ATOM 1504 C C . GLU A 1 183 ? -14.757 -5.113 -5.084 1.00 95.62 183 GLU A C 1
ATOM 1506 O O . GLU A 1 183 ? -15.540 -4.694 -4.231 1.00 95.62 183 GLU A O 1
ATOM 1511 N N . LYS A 1 184 ? -14.862 -6.334 -5.617 1.00 94.94 184 LYS A N 1
ATOM 1512 C CA . LYS A 1 184 ? -15.925 -7.276 -5.244 1.00 94.94 184 LYS A CA 1
ATOM 1513 C C . LYS A 1 184 ? -15.857 -7.651 -3.764 1.00 94.94 184 LYS A C 1
ATOM 1515 O O . LYS A 1 184 ? -16.875 -7.647 -3.086 1.00 94.94 184 LYS A O 1
ATOM 1520 N N . TYR A 1 185 ? -14.660 -7.938 -3.256 1.00 96.56 185 TYR A N 1
ATOM 1521 C CA . TYR A 1 185 ? -14.448 -8.229 -1.837 1.00 96.56 185 TYR A CA 1
ATOM 1522 C C . TYR A 1 185 ? -14.861 -7.049 -0.949 1.00 96.56 185 TYR A C 1
ATOM 1524 O O . TYR A 1 185 ? -15.583 -7.221 0.029 1.00 96.56 185 TYR A O 1
ATOM 1532 N N . TRP A 1 186 ? -14.403 -5.846 -1.291 1.00 96.19 186 TRP A N 1
ATOM 1533 C CA . TRP A 1 186 ? -14.598 -4.658 -0.471 1.00 96.19 186 TRP A CA 1
ATOM 1534 C C . TRP A 1 186 ? -16.053 -4.191 -0.473 1.00 96.19 186 TRP A C 1
ATOM 1536 O O . TRP A 1 186 ? -16.593 -3.896 0.589 1.00 96.19 186 TRP A O 1
ATOM 1546 N N . SER A 1 187 ? -16.702 -4.192 -1.639 1.00 94.88 187 SER A N 1
ATOM 1547 C CA . SER A 1 187 ? -18.136 -3.902 -1.753 1.00 94.88 187 SER A CA 1
ATOM 1548 C C . SER A 1 187 ? -18.993 -4.968 -1.074 1.00 94.88 187 SER A C 1
ATOM 1550 O O . SER A 1 187 ? -19.864 -4.611 -0.293 1.00 94.88 187 SER A O 1
ATOM 1552 N N . GLY A 1 188 ? -18.697 -6.257 -1.270 1.00 95.75 188 GLY A N 1
ATOM 1553 C CA . GLY A 1 188 ? -19.457 -7.347 -0.650 1.00 95.75 188 GLY A CA 1
ATOM 1554 C C . GLY A 1 188 ? -19.374 -7.366 0.879 1.00 95.75 188 GLY A C 1
ATOM 1555 O O . GLY A 1 188 ? -20.336 -7.726 1.546 1.00 95.75 188 GLY A O 1
ATOM 1556 N N . ILE A 1 189 ? -18.258 -6.925 1.473 1.00 96.12 189 ILE A N 1
ATOM 1557 C CA . ILE A 1 189 ? -18.175 -6.763 2.934 1.00 96.12 189 ILE A CA 1
ATOM 1558 C C . ILE A 1 189 ? -19.157 -5.698 3.439 1.00 96.12 189 ILE A C 1
ATOM 1560 O O . ILE A 1 189 ? -19.674 -5.842 4.548 1.00 96.12 189 ILE A O 1
ATOM 1564 N N . CYS A 1 190 ? -19.400 -4.633 2.665 1.00 95.50 190 CYS A N 1
ATOM 1565 C CA . CYS A 1 190 ? -20.262 -3.522 3.070 1.00 95.50 190 CYS A CA 1
ATOM 1566 C C . CYS A 1 190 ? -21.678 -3.995 3.435 1.00 95.50 190 CYS A C 1
ATOM 1568 O O . CYS A 1 190 ? -22.260 -3.473 4.384 1.00 95.50 190 CYS A O 1
ATOM 1570 N N . ASP A 1 191 ? -22.187 -5.027 2.760 1.00 94.88 191 ASP A N 1
ATOM 1571 C CA . ASP A 1 191 ? -23.527 -5.585 2.991 1.00 94.88 191 ASP A CA 1
ATOM 1572 C C . ASP A 1 191 ? -23.694 -6.205 4.392 1.00 94.88 191 ASP A C 1
ATOM 1574 O O . ASP A 1 191 ? -24.808 -6.342 4.896 1.00 94.88 191 ASP A O 1
ATOM 1578 N N . PHE A 1 192 ? -22.585 -6.540 5.059 1.00 96.56 192 PHE A N 1
ATOM 1579 C CA . PHE A 1 192 ? -22.569 -7.109 6.410 1.00 96.56 192 PHE A CA 1
ATOM 1580 C C . PHE A 1 192 ? -22.326 -6.066 7.512 1.00 96.56 192 PHE A C 1
ATOM 1582 O O . PHE A 1 192 ? -22.268 -6.417 8.695 1.00 96.56 192 PHE A O 1
ATOM 1589 N N . PHE A 1 193 ? -22.174 -4.788 7.159 1.00 94.62 193 PHE A N 1
ATOM 1590 C CA . PHE A 1 193 ? -22.079 -3.700 8.130 1.00 94.62 193 PHE A CA 1
ATOM 1591 C C . PHE A 1 193 ? -23.464 -3.173 8.513 1.00 94.62 193 PHE A C 1
ATOM 1593 O O . PHE A 1 193 ? -24.366 -3.051 7.693 1.00 94.62 193 PHE A O 1
ATOM 1600 N N . THR A 1 194 ? -23.625 -2.792 9.782 1.00 89.38 194 THR A N 1
ATOM 1601 C CA . THR A 1 194 ? -24.873 -2.195 10.287 1.00 89.38 194 THR A CA 1
ATOM 1602 C C . THR A 1 194 ? -25.111 -0.778 9.775 1.00 89.38 194 THR A C 1
ATOM 1604 O O . THR A 1 194 ? -26.246 -0.307 9.775 1.00 89.38 194 THR A O 1
ATOM 1607 N N . SER A 1 195 ? -24.047 -0.071 9.390 1.00 90.50 195 SER A N 1
ATOM 1608 C CA . SER A 1 195 ? -24.125 1.279 8.844 1.00 90.50 195 SER A CA 1
ATOM 1609 C C . SER A 1 195 ? -22.985 1.550 7.864 1.00 90.50 195 SER A C 1
ATOM 1611 O O . SER A 1 195 ? -21.856 1.089 8.059 1.00 90.50 195 SER A O 1
ATOM 1613 N N . ASN A 1 196 ? -23.261 2.372 6.848 1.00 88.25 196 ASN A N 1
ATOM 1614 C CA . ASN A 1 196 ? -22.232 2.843 5.918 1.00 88.25 196 ASN A CA 1
ATOM 1615 C C . ASN A 1 196 ? -21.146 3.650 6.639 1.00 88.25 196 ASN A C 1
ATOM 1617 O O . ASN A 1 196 ? -19.988 3.595 6.250 1.00 88.25 196 ASN A O 1
ATOM 1621 N N . GLU A 1 197 ? -21.489 4.370 7.712 1.00 87.38 197 GLU A N 1
ATOM 1622 C CA . GLU A 1 197 ? -20.512 5.129 8.502 1.00 87.38 197 GLU A CA 1
ATOM 1623 C C . GLU A 1 197 ? -19.464 4.202 9.144 1.00 87.38 197 GLU A C 1
ATOM 1625 O O . GLU A 1 197 ? -18.266 4.496 9.120 1.00 87.38 197 GLU A O 1
ATOM 1630 N N . ASP A 1 198 ? -19.895 3.055 9.679 1.00 87.12 198 ASP A N 1
ATOM 1631 C CA . ASP A 1 198 ? -18.987 2.068 10.265 1.00 87.12 198 ASP A CA 1
ATOM 1632 C C . ASP A 1 198 ? -18.081 1.441 9.203 1.00 87.12 198 ASP A C 1
ATOM 1634 O O . ASP A 1 198 ? -16.889 1.251 9.460 1.00 87.12 198 ASP A O 1
ATOM 1638 N N . PHE A 1 199 ? -18.610 1.168 8.008 1.00 92.69 199 PHE A N 1
ATOM 1639 C CA . PHE A 1 199 ? -17.819 0.663 6.887 1.00 92.69 199 PHE A CA 1
ATOM 1640 C C . PHE A 1 199 ? -16.788 1.696 6.421 1.00 92.69 199 PHE A C 1
ATOM 1642 O O . PHE A 1 199 ? -15.590 1.408 6.420 1.00 92.69 199 PHE A O 1
ATOM 1649 N N . GLU A 1 200 ? -17.229 2.925 6.147 1.00 89.62 200 GLU A N 1
ATOM 1650 C CA . GLU A 1 200 ? -16.392 4.041 5.696 1.00 89.62 200 GLU A CA 1
ATOM 1651 C C . GLU A 1 200 ? -15.307 4.421 6.709 1.00 89.62 200 GLU A C 1
ATOM 1653 O O . GLU A 1 200 ? -14.274 4.993 6.345 1.00 89.62 200 GLU A O 1
ATOM 1658 N N . SER A 1 201 ? -15.494 4.092 7.989 1.00 87.88 201 SER A N 1
ATOM 1659 C CA . SER A 1 201 ? -14.468 4.288 9.014 1.00 87.88 201 SER A CA 1
ATOM 1660 C C . SER A 1 201 ? -13.232 3.396 8.821 1.00 87.88 201 SER A C 1
ATOM 1662 O O . SER A 1 201 ? -12.150 3.735 9.315 1.00 87.88 201 SER A O 1
ATOM 1664 N N . ASN A 1 202 ? -13.351 2.306 8.056 1.00 92.38 202 ASN A N 1
ATOM 1665 C CA . ASN A 1 202 ? -12.239 1.434 7.699 1.00 92.38 202 ASN A CA 1
ATOM 1666 C C . ASN A 1 202 ? -11.464 2.030 6.524 1.00 92.38 202 ASN A C 1
ATOM 1668 O O . ASN A 1 202 ? -11.944 2.123 5.398 1.00 92.38 202 ASN A O 1
ATOM 1672 N N . LYS A 1 203 ? -10.221 2.426 6.788 1.00 92.75 203 LYS A N 1
ATOM 1673 C CA . LYS A 1 203 ? -9.356 3.078 5.792 1.00 92.75 203 LYS A CA 1
ATOM 1674 C C . LYS A 1 203 ? -8.254 2.170 5.252 1.00 92.75 203 LYS A C 1
ATOM 1676 O O . LYS A 1 203 ? -7.442 2.594 4.429 1.00 92.75 203 LYS A O 1
ATOM 1681 N N . VAL A 1 204 ? -8.225 0.922 5.715 1.00 95.81 204 VAL A N 1
ATOM 1682 C CA . VAL A 1 204 ? -7.239 -0.087 5.337 1.00 95.81 204 VAL A CA 1
ATOM 1683 C C . VAL A 1 204 ? -7.951 -1.391 5.021 1.00 95.81 204 VAL A C 1
ATOM 1685 O O . VAL A 1 204 ? -8.566 -2.000 5.893 1.00 95.81 204 VAL A O 1
ATOM 1688 N N . ILE A 1 205 ? -7.797 -1.841 3.785 1.00 97.19 205 ILE A N 1
ATOM 1689 C CA . ILE A 1 205 ? -8.283 -3.118 3.287 1.00 97.19 205 ILE A CA 1
ATOM 1690 C C . ILE A 1 205 ? -7.227 -4.175 3.612 1.00 97.19 205 ILE A C 1
ATOM 1692 O O . ILE A 1 205 ? -6.145 -4.179 3.035 1.00 97.19 205 ILE A O 1
ATOM 1696 N N . ARG A 1 206 ? -7.527 -5.068 4.550 1.00 97.25 206 ARG A N 1
ATOM 1697 C CA . ARG A 1 206 ? -6.829 -6.333 4.813 1.00 97.25 206 ARG A CA 1
ATOM 1698 C C . ARG A 1 206 ? -7.388 -7.396 3.866 1.00 97.25 206 ARG A C 1
ATOM 1700 O O . ARG A 1 206 ? -8.573 -7.729 3.947 1.00 97.25 206 ARG A O 1
ATOM 1707 N N . ILE A 1 207 ? -6.545 -7.892 2.964 1.00 97.06 207 ILE A N 1
ATOM 1708 C CA . ILE A 1 207 ? -6.936 -8.811 1.886 1.00 97.06 207 ILE A CA 1
ATOM 1709 C C . ILE A 1 207 ? -6.741 -10.266 2.359 1.00 97.06 207 ILE A C 1
ATOM 1711 O O . ILE A 1 207 ? -5.628 -10.611 2.773 1.00 97.06 207 ILE A O 1
ATOM 1715 N N . PRO A 1 208 ? -7.777 -11.127 2.316 1.00 95.94 208 PRO A N 1
ATOM 1716 C CA . PRO A 1 208 ? -7.671 -12.537 2.677 1.00 95.94 208 PRO A CA 1
ATOM 1717 C C . PRO A 1 208 ? -6.618 -13.263 1.839 1.00 95.94 208 PRO A C 1
ATOM 1719 O O . PRO A 1 208 ? -6.546 -13.079 0.626 1.00 95.94 208 PRO A O 1
ATOM 1722 N N . ASN A 1 209 ? -5.826 -14.135 2.474 1.00 94.06 209 ASN A N 1
ATOM 1723 C CA . ASN A 1 209 ? -4.799 -14.904 1.762 1.00 94.06 209 ASN A CA 1
ATOM 1724 C C . ASN A 1 209 ? -5.403 -15.829 0.686 1.00 94.06 209 ASN A C 1
ATOM 1726 O O . ASN A 1 209 ? -4.741 -16.099 -0.310 1.00 94.06 209 ASN A O 1
ATOM 1730 N N . SER A 1 210 ? -6.653 -16.268 0.867 1.00 93.44 210 SER A N 1
ATOM 1731 C CA . SER A 1 210 ? -7.403 -17.100 -0.082 1.00 93.44 210 SER A CA 1
ATOM 1732 C C . SER A 1 210 ? -7.771 -16.390 -1.388 1.00 93.44 210 SER A C 1
ATOM 1734 O O . SER A 1 210 ? -8.079 -17.068 -2.360 1.00 93.44 210 SER A O 1
ATOM 1736 N N . LEU A 1 211 ? -7.732 -15.052 -1.439 1.00 93.69 211 LEU A N 1
ATOM 1737 C CA . LEU A 1 211 ? -8.041 -14.291 -2.657 1.00 93.69 211 LEU A CA 1
ATOM 1738 C C . LEU A 1 211 ? -6.824 -14.065 -3.563 1.00 93.69 211 LEU A C 1
ATOM 1740 O O . LEU A 1 211 ? -6.967 -13.474 -4.633 1.00 93.69 211 LEU A O 1
ATOM 1744 N N . PHE A 1 212 ? -5.630 -14.475 -3.133 1.00 92.75 212 PHE A N 1
ATOM 1745 C CA . PHE A 1 212 ? -4.416 -14.309 -3.921 1.00 92.75 212 PHE A CA 1
ATOM 1746 C C . PHE A 1 212 ? -4.120 -15.542 -4.764 1.00 92.75 212 PHE A C 1
ATOM 1748 O O . PHE A 1 212 ? -4.130 -16.668 -4.268 1.00 92.75 212 PHE A O 1
ATOM 1755 N N . THR A 1 213 ? -3.686 -15.307 -5.997 1.00 89.75 213 THR A N 1
ATOM 1756 C CA . THR A 1 213 ? -2.954 -16.308 -6.770 1.00 89.75 213 THR A CA 1
ATOM 1757 C C . THR A 1 213 ? -1.490 -16.259 -6.339 1.00 89.75 213 THR A C 1
ATOM 1759 O O . THR A 1 213 ? -0.799 -15.256 -6.541 1.00 89.75 213 THR A O 1
ATOM 1762 N N . LYS A 1 214 ? -1.012 -17.324 -5.692 1.00 86.75 214 LYS A N 1
ATOM 1763 C CA . LYS A 1 214 ? 0.392 -17.449 -5.284 1.00 86.75 214 LYS A CA 1
ATOM 1764 C C . LYS A 1 214 ? 1.211 -17.972 -6.459 1.00 86.75 214 LYS A C 1
ATOM 1766 O O . LYS A 1 214 ? 0.919 -19.046 -6.976 1.00 86.75 214 LYS A O 1
ATOM 1771 N N . ILE A 1 215 ? 2.250 -17.242 -6.842 1.00 77.50 215 ILE A N 1
ATOM 1772 C CA . ILE A 1 215 ? 3.182 -17.667 -7.886 1.00 77.50 215 ILE A CA 1
ATOM 1773 C C . ILE A 1 215 ? 4.568 -17.804 -7.263 1.00 77.50 215 ILE A C 1
ATOM 1775 O O . ILE A 1 215 ? 5.109 -16.856 -6.692 1.00 77.50 215 ILE A O 1
ATOM 1779 N N . GLU A 1 216 ? 5.120 -19.010 -7.368 1.00 66.50 216 GLU A N 1
ATOM 1780 C CA . GLU A 1 216 ? 6.466 -19.330 -6.889 1.00 66.50 216 GLU A CA 1
ATOM 1781 C C . GLU A 1 216 ? 7.469 -19.304 -8.050 1.00 66.50 216 GLU A C 1
ATOM 1783 O O . GLU A 1 216 ? 8.388 -18.494 -8.029 1.00 66.50 216 GLU A O 1
ATOM 1788 N N . ASP A 1 217 ? 7.252 -20.102 -9.104 1.00 66.38 217 ASP A N 1
ATOM 1789 C CA . ASP A 1 217 ? 8.193 -20.182 -10.237 1.00 66.38 217 ASP A CA 1
ATOM 1790 C C . ASP A 1 217 ? 7.594 -19.851 -11.607 1.00 66.38 217 ASP A C 1
ATOM 1792 O O . ASP A 1 217 ? 8.266 -19.223 -12.427 1.00 66.38 217 ASP A O 1
ATOM 1796 N N . LYS A 1 218 ? 6.345 -20.258 -11.866 1.00 69.25 218 LYS A N 1
ATOM 1797 C CA . LYS A 1 218 ? 5.637 -19.980 -13.121 1.00 69.25 218 LYS A CA 1
ATOM 1798 C C . LYS A 1 218 ? 4.460 -19.063 -12.878 1.00 69.25 218 LYS A C 1
ATOM 1800 O O . LYS A 1 218 ? 3.590 -19.368 -12.064 1.00 69.25 218 LYS A O 1
ATOM 1805 N N . ILE A 1 219 ? 4.425 -17.972 -13.629 1.00 74.00 219 ILE A N 1
ATOM 1806 C CA . ILE A 1 219 ? 3.304 -17.045 -13.610 1.00 74.00 219 ILE A CA 1
ATOM 1807 C C . ILE A 1 219 ? 2.113 -17.698 -14.325 1.00 74.00 219 ILE A C 1
ATOM 1809 O O . ILE A 1 219 ? 2.143 -17.916 -15.535 1.00 74.00 219 ILE A O 1
ATOM 1813 N N . ILE A 1 220 ? 1.074 -18.018 -13.555 1.00 69.06 220 ILE A N 1
ATOM 1814 C CA . ILE A 1 220 ? -0.227 -18.475 -14.045 1.00 69.06 220 ILE A CA 1
ATOM 1815 C C . ILE A 1 220 ? -1.256 -17.461 -13.567 1.00 69.06 220 ILE A C 1
ATOM 1817 O O . ILE A 1 220 ? -1.301 -17.119 -12.386 1.00 69.06 220 ILE A O 1
ATOM 1821 N N . PHE A 1 221 ? -2.076 -16.989 -14.492 1.00 69.88 221 PHE A N 1
ATOM 1822 C CA . PHE A 1 221 ? -3.167 -16.082 -14.195 1.00 69.88 221 PHE A CA 1
ATOM 1823 C C . PHE A 1 221 ? -4.482 -16.782 -14.486 1.00 69.88 221 PHE A C 1
ATOM 1825 O O . PHE A 1 221 ? -4.679 -17.338 -15.566 1.00 69.88 221 PHE A O 1
ATOM 1832 N N . GLU A 1 222 ? -5.391 -16.724 -13.527 1.00 64.44 222 GLU A N 1
ATOM 1833 C CA . GLU A 1 222 ? -6.767 -17.135 -13.743 1.00 64.44 222 GLU A CA 1
A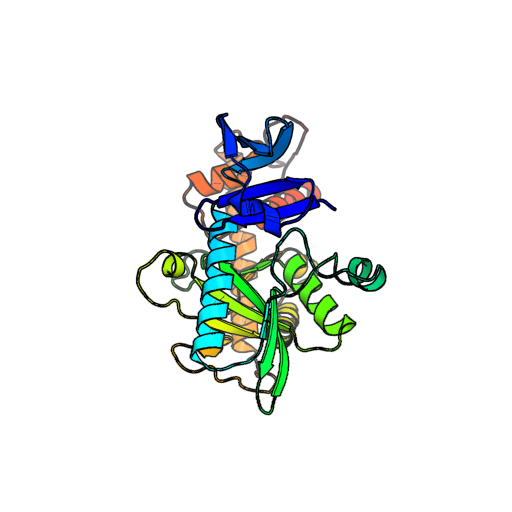TOM 1834 C C . GLU A 1 222 ? -7.556 -15.922 -14.238 1.00 64.44 222 GLU A C 1
ATOM 1836 O O . GLU A 1 222 ? -7.557 -14.856 -13.617 1.00 64.44 222 GLU A O 1
ATOM 1841 N N . VAL A 1 223 ? -8.186 -16.067 -15.405 1.00 61.34 223 VAL A N 1
ATOM 1842 C CA . VAL A 1 223 ? -9.057 -15.039 -15.982 1.00 61.34 223 VAL A CA 1
ATOM 1843 C C . VAL A 1 223 ? -10.479 -15.319 -15.522 1.00 61.34 223 VAL A C 1
ATOM 1845 O O . VAL A 1 223 ? -11.038 -16.371 -15.822 1.00 61.34 223 VAL A O 1
ATOM 1848 N N . GLY A 1 224 ? -11.079 -14.368 -14.815 1.00 62.53 224 GLY A N 1
ATOM 1849 C CA . GLY A 1 224 ? -12.465 -14.460 -14.371 1.00 62.53 224 GLY A CA 1
ATOM 1850 C C . GLY A 1 224 ? -12.686 -13.773 -13.033 1.00 62.53 224 GLY A C 1
ATOM 1851 O O . GLY A 1 224 ? -11.745 -13.432 -12.317 1.00 62.53 224 GLY A O 1
ATOM 1852 N N . PHE A 1 225 ? -13.953 -13.556 -12.687 1.00 64.50 225 PHE A N 1
ATOM 1853 C CA . PHE A 1 225 ? -14.297 -13.096 -11.349 1.00 64.50 225 PHE A CA 1
ATOM 1854 C C . PHE A 1 225 ? -14.153 -14.260 -10.377 1.00 64.50 225 PHE A C 1
ATOM 1856 O O . PHE A 1 225 ? -14.865 -15.256 -10.499 1.00 64.50 225 PHE A O 1
ATOM 1863 N N . LEU A 1 226 ? -13.293 -14.102 -9.372 1.00 79.81 226 LEU A N 1
ATOM 1864 C CA . LEU A 1 226 ? -13.328 -14.987 -8.216 1.00 79.81 226 LEU A CA 1
ATOM 1865 C C . LEU A 1 226 ? -14.719 -14.883 -7.584 1.00 79.81 226 LEU A C 1
ATOM 1867 O O . LEU A 1 226 ? -15.219 -13.785 -7.288 1.00 79.81 226 LEU A O 1
ATOM 1871 N N . ASN A 1 227 ? -15.391 -16.024 -7.435 1.00 85.12 227 ASN A N 1
ATOM 1872 C CA . ASN A 1 227 ? -16.586 -16.049 -6.617 1.00 85.12 227 ASN A CA 1
ATOM 1873 C C . ASN A 1 227 ? -16.152 -15.943 -5.157 1.00 85.12 227 ASN A C 1
ATOM 1875 O O . A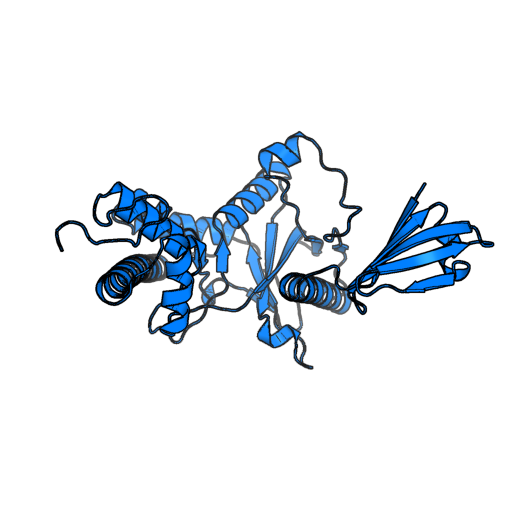SN A 1 227 ? -15.288 -16.697 -4.722 1.00 85.12 227 ASN A O 1
ATOM 1879 N N . ILE A 1 228 ? -16.690 -14.959 -4.442 1.00 92.75 228 ILE A N 1
ATOM 1880 C CA . ILE A 1 228 ? -16.324 -14.715 -3.050 1.00 92.75 228 ILE A CA 1
ATOM 1881 C C . ILE A 1 228 ? -17.527 -15.137 -2.231 1.00 92.75 228 ILE A C 1
ATOM 1883 O O . ILE A 1 228 ? -18.608 -14.593 -2.423 1.00 92.75 228 ILE A O 1
ATOM 1887 N N . GLU A 1 229 ? -17.333 -16.145 -1.391 1.00 95.44 229 GLU A N 1
ATOM 1888 C CA . GLU A 1 229 ? -18.395 -16.716 -0.571 1.00 95.44 229 GLU A CA 1
ATOM 1889 C C . GLU A 1 229 ? -18.853 -15.721 0.502 1.00 95.44 229 GLU A C 1
ATOM 1891 O O . GLU A 1 229 ? -18.027 -15.071 1.152 1.00 95.44 229 GLU A O 1
ATOM 1896 N N . ASP A 1 230 ? -20.165 -15.645 0.727 1.00 96.62 230 ASP A N 1
ATOM 1897 C CA . ASP A 1 230 ? -20.775 -14.777 1.743 1.00 96.62 230 ASP A CA 1
ATOM 1898 C C . ASP A 1 230 ? -20.238 -15.064 3.150 1.00 96.62 230 ASP A C 1
ATOM 1900 O O . ASP A 1 230 ? -20.068 -14.144 3.950 1.00 96.62 230 ASP A O 1
ATOM 1904 N N . ASP A 1 231 ? -19.902 -16.323 3.443 1.00 97.38 231 ASP A N 1
ATOM 1905 C CA . ASP A 1 231 ? -19.303 -16.714 4.720 1.00 97.38 231 ASP A CA 1
ATOM 1906 C C . ASP A 1 231 ? -17.955 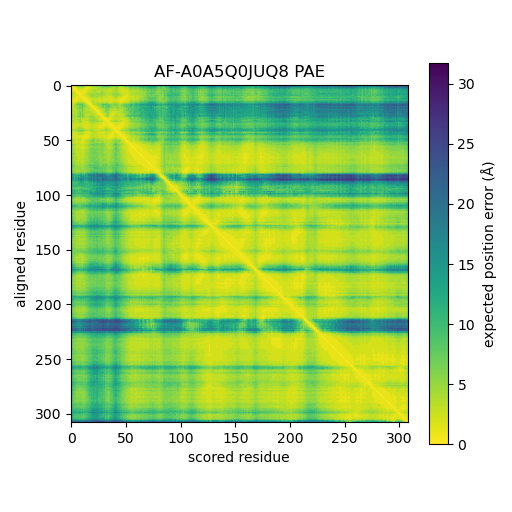-16.019 4.950 1.00 97.38 231 ASP A C 1
ATOM 1908 O O . ASP A 1 231 ? -17.711 -15.493 6.041 1.00 97.38 231 ASP A O 1
ATOM 1912 N N . LEU A 1 232 ? -17.117 -15.926 3.909 1.00 96.62 232 LEU A N 1
ATOM 1913 C CA . LEU A 1 232 ? -15.854 -15.190 3.969 1.00 96.62 232 LEU A CA 1
ATOM 1914 C C . LEU A 1 232 ? -16.115 -13.692 4.184 1.00 96.62 232 LEU A C 1
ATOM 1916 O O . LEU A 1 232 ? -15.481 -13.068 5.035 1.00 96.62 232 LEU A O 1
ATOM 1920 N N . LEU A 1 233 ? -17.056 -13.104 3.440 1.00 97.44 233 LEU A N 1
ATOM 1921 C CA . LEU A 1 233 ? -17.397 -11.680 3.557 1.00 97.44 233 LEU A CA 1
ATOM 1922 C C . LEU A 1 233 ? -17.893 -11.335 4.972 1.00 97.44 233 LEU A C 1
ATOM 1924 O O . LEU A 1 233 ? -17.382 -10.405 5.604 1.00 97.44 233 LEU A O 1
ATOM 1928 N N . ASN A 1 234 ? -18.815 -12.134 5.508 1.00 97.50 234 ASN A N 1
ATOM 1929 C CA . ASN A 1 234 ? -19.374 -11.992 6.852 1.00 97.50 234 ASN A CA 1
ATOM 1930 C C . ASN A 1 234 ? -18.304 -12.154 7.944 1.00 97.50 234 ASN A C 1
ATOM 1932 O O . ASN A 1 234 ? -18.247 -11.377 8.903 1.00 97.50 234 ASN A O 1
ATOM 1936 N N . GLU A 1 235 ? -17.427 -13.153 7.812 1.00 96.38 235 GLU A N 1
ATOM 1937 C CA . GLU A 1 235 ? -16.315 -13.363 8.742 1.00 96.38 235 GLU A CA 1
ATOM 1938 C C . GLU A 1 235 ? -15.407 -12.128 8.806 1.00 96.38 235 GLU A C 1
ATOM 1940 O O . GLU A 1 235 ? -15.066 -11.646 9.894 1.00 96.38 235 GLU A O 1
ATOM 1945 N N . TYR A 1 236 ? -15.040 -11.573 7.650 1.00 96.50 236 TYR A N 1
ATOM 1946 C CA . TYR A 1 236 ? -14.173 -10.402 7.597 1.00 96.50 236 TYR A CA 1
ATOM 1947 C C . TYR A 1 236 ? -14.877 -9.133 8.075 1.00 96.50 236 TYR A C 1
ATOM 1949 O O . TYR A 1 236 ? -14.258 -8.361 8.811 1.00 96.50 236 TYR A O 1
ATOM 1957 N N . ALA A 1 237 ? -16.165 -8.943 7.780 1.00 96.75 237 ALA A N 1
ATOM 1958 C CA . ALA A 1 237 ? -16.956 -7.847 8.341 1.00 96.75 237 ALA A CA 1
ATOM 1959 C C . ALA A 1 237 ? -16.919 -7.855 9.880 1.00 96.75 237 ALA A C 1
ATOM 1961 O O . ALA A 1 237 ? -16.577 -6.847 10.508 1.00 96.75 237 ALA A O 1
ATOM 1962 N N . LYS A 1 238 ? -17.135 -9.023 10.503 1.00 96.06 238 LYS A N 1
ATOM 1963 C CA . LYS A 1 238 ? -17.012 -9.202 11.962 1.00 96.06 238 LYS A CA 1
ATOM 1964 C C . LYS A 1 238 ? -15.610 -8.857 12.469 1.00 96.06 238 LYS A C 1
ATOM 1966 O O . LYS A 1 238 ? -15.486 -8.191 13.501 1.00 96.06 238 LYS A O 1
ATOM 1971 N N . LYS A 1 239 ? -14.554 -9.262 11.750 1.00 96.06 239 LYS A N 1
ATOM 1972 C CA . LYS A 1 239 ? -13.157 -8.927 12.094 1.00 96.06 239 LYS A CA 1
ATOM 1973 C C . LYS A 1 239 ? -12.907 -7.412 12.078 1.00 96.06 239 LYS A C 1
ATOM 1975 O O . LYS A 1 239 ? -12.280 -6.905 13.010 1.00 96.06 239 LYS A O 1
ATOM 1980 N N . TYR A 1 240 ? -13.422 -6.677 11.091 1.00 95.88 240 TYR A N 1
ATOM 1981 C CA . TYR A 1 240 ? -13.303 -5.211 11.037 1.00 95.88 240 TYR A CA 1
ATOM 1982 C C . TYR A 1 240 ? -14.094 -4.504 12.140 1.00 95.88 240 TYR A C 1
ATOM 1984 O O . TYR A 1 240 ? -13.557 -3.621 12.811 1.00 95.88 240 TYR A O 1
ATOM 1992 N N . ILE A 1 241 ? -15.342 -4.914 12.383 1.00 94.88 241 ILE A N 1
ATOM 1993 C CA . ILE A 1 241 ? -16.165 -4.361 13.471 1.00 94.88 241 ILE A CA 1
ATOM 1994 C C . ILE A 1 241 ? -15.456 -4.566 14.818 1.00 94.88 241 ILE A C 1
ATOM 1996 O O . ILE A 1 241 ? -15.313 -3.626 15.609 1.00 94.88 241 ILE A O 1
ATOM 2000 N N . GLY A 1 242 ? -14.949 -5.780 15.054 1.00 94.94 242 GLY A N 1
ATOM 2001 C CA . GLY A 1 242 ? -14.171 -6.115 16.243 1.00 94.94 242 GLY A CA 1
ATOM 2002 C C . GLY A 1 242 ? -12.913 -5.256 16.375 1.00 94.94 242 GLY A C 1
ATOM 2003 O O . GLY A 1 242 ? -12.665 -4.694 17.441 1.00 94.94 242 GLY A O 1
ATOM 2004 N N . LEU A 1 243 ? -12.154 -5.091 15.289 1.00 95.12 243 LEU A N 1
ATOM 2005 C CA . LEU A 1 243 ? -10.961 -4.246 15.252 1.00 95.12 243 LEU A CA 1
ATOM 2006 C C . LEU A 1 243 ? -11.270 -2.797 15.649 1.00 95.12 243 LEU A C 1
ATOM 2008 O O . LEU A 1 243 ? -10.602 -2.258 16.532 1.00 95.12 243 LEU A O 1
ATOM 2012 N N . ASN A 1 244 ? -12.292 -2.183 15.049 1.00 94.00 244 ASN A N 1
ATOM 2013 C CA . ASN A 1 244 ? -12.662 -0.794 15.334 1.00 94.00 244 ASN A CA 1
ATOM 2014 C C . ASN A 1 244 ? -13.077 -0.604 16.792 1.00 94.00 244 ASN A C 1
ATOM 2016 O O . ASN A 1 244 ? -12.686 0.377 17.429 1.00 94.00 244 ASN A O 1
ATOM 2020 N N . ARG A 1 245 ? -13.833 -1.555 17.349 1.00 94.94 245 ARG A N 1
ATOM 2021 C CA . ARG A 1 245 ? -14.184 -1.553 18.773 1.00 94.94 245 ARG A CA 1
ATOM 2022 C C . ARG A 1 245 ? -12.935 -1.614 19.650 1.00 94.94 245 ARG A C 1
ATOM 2024 O O . ARG A 1 245 ? -12.772 -0.776 20.533 1.00 94.94 245 ARG A O 1
ATOM 2031 N N . ILE A 1 246 ? -12.040 -2.559 19.373 1.00 95.94 246 ILE A N 1
ATOM 2032 C CA . ILE A 1 246 ? -10.819 -2.765 20.158 1.00 95.94 246 ILE A CA 1
ATOM 2033 C C . ILE A 1 246 ? -9.911 -1.532 20.100 1.00 95.94 246 ILE A C 1
ATOM 2035 O O . ILE A 1 246 ? -9.405 -1.109 21.136 1.00 95.94 246 ILE A O 1
ATOM 2039 N N . ILE A 1 247 ? -9.731 -0.918 18.926 1.00 96.00 247 ILE A N 1
ATOM 2040 C CA . ILE A 1 247 ? -8.946 0.319 18.790 1.00 96.00 247 ILE A CA 1
ATOM 2041 C C . ILE A 1 247 ? -9.550 1.427 19.661 1.00 96.00 247 ILE A C 1
ATOM 2043 O O . ILE A 1 247 ? -8.824 2.045 20.437 1.00 96.00 247 ILE A O 1
ATOM 2047 N N . LYS A 1 248 ? -10.870 1.653 19.591 1.00 96.50 248 LYS A N 1
ATOM 2048 C CA . LYS A 1 248 ? -11.563 2.656 20.422 1.00 96.50 248 LYS A CA 1
ATOM 2049 C C . LYS A 1 248 ? -11.388 2.382 21.916 1.00 96.50 248 LYS A C 1
ATOM 2051 O O . LYS A 1 248 ? -11.139 3.311 22.681 1.00 96.50 248 LYS A O 1
ATOM 2056 N N . ASP A 1 249 ? -11.489 1.123 22.337 1.00 97.19 249 ASP A N 1
ATOM 2057 C CA . ASP A 1 249 ? -11.282 0.728 23.732 1.00 97.19 249 ASP A CA 1
ATOM 2058 C C . ASP A 1 249 ? -9.843 1.009 24.186 1.00 97.19 249 ASP A C 1
ATOM 2060 O O . ASP A 1 249 ? -9.642 1.659 25.211 1.00 97.19 249 ASP A O 1
ATOM 2064 N N . LYS A 1 250 ? -8.840 0.660 23.372 1.00 97.56 250 LYS A N 1
ATOM 2065 C CA . LYS A 1 250 ? -7.430 0.945 23.679 1.00 97.56 250 LYS A CA 1
ATOM 2066 C C . LYS A 1 250 ? -7.086 2.431 23.679 1.00 97.56 250 LYS A C 1
ATOM 2068 O O . LYS A 1 250 ? -6.261 2.854 24.483 1.00 97.56 250 LYS A O 1
ATOM 2073 N N . ILE A 1 251 ? -7.732 3.233 22.835 1.00 97.50 251 ILE A N 1
ATOM 2074 C CA . ILE A 1 251 ? -7.608 4.696 22.878 1.00 97.50 251 ILE A CA 1
ATOM 2075 C C . ILE A 1 251 ? -8.131 5.234 24.216 1.00 97.50 251 ILE A C 1
ATOM 2077 O O . ILE A 1 251 ? -7.437 6.024 24.853 1.00 97.50 251 ILE A O 1
ATOM 2081 N N . LYS A 1 252 ? -9.314 4.791 24.672 1.00 97.56 252 LYS A N 1
ATOM 2082 C CA . LYS A 1 252 ? -9.862 5.195 25.981 1.00 97.56 252 LYS A CA 1
ATOM 2083 C C . LYS A 1 252 ? -8.928 4.799 27.123 1.00 97.56 252 LYS A C 1
ATOM 2085 O O . LYS A 1 252 ? -8.641 5.631 27.975 1.00 97.56 252 LYS A O 1
ATOM 2090 N N . ASP A 1 253 ? -8.414 3.569 27.109 1.00 96.94 253 ASP A N 1
ATOM 2091 C CA . ASP A 1 253 ? -7.477 3.085 28.130 1.00 96.94 253 ASP A CA 1
ATOM 2092 C C . ASP A 1 253 ? -6.204 3.941 28.191 1.00 96.94 253 ASP A C 1
ATOM 2094 O O . ASP A 1 253 ? -5.733 4.266 29.280 1.00 96.94 253 ASP A O 1
ATOM 2098 N N . ILE A 1 254 ? -5.659 4.347 27.040 1.00 97.12 254 ILE A N 1
ATOM 2099 C CA . ILE A 1 254 ? -4.499 5.248 26.993 1.00 97.12 254 ILE A CA 1
ATOM 2100 C C . ILE A 1 254 ? -4.844 6.612 27.581 1.00 97.12 254 ILE A C 1
ATOM 2102 O O . ILE A 1 254 ? -4.064 7.127 28.370 1.00 97.12 254 ILE A O 1
ATOM 2106 N N . ILE A 1 255 ? -5.992 7.194 27.228 1.00 96.69 255 ILE A N 1
ATOM 2107 C CA . ILE A 1 255 ? -6.391 8.521 27.723 1.00 96.69 255 ILE A CA 1
ATOM 2108 C C . ILE A 1 255 ? -6.604 8.512 29.243 1.00 96.69 255 ILE A C 1
ATOM 2110 O O . ILE A 1 255 ? -6.228 9.470 29.909 1.00 96.69 255 ILE A O 1
ATOM 2114 N N . ARG A 1 256 ? -7.166 7.431 29.801 1.00 95.50 256 ARG A N 1
ATOM 2115 C CA . ARG A 1 256 ? -7.375 7.293 31.254 1.00 95.50 256 ARG A CA 1
ATOM 2116 C C . ARG A 1 256 ? -6.073 7.186 32.032 1.00 95.50 256 ARG A C 1
ATOM 2118 O O . ARG A 1 256 ? -5.943 7.771 33.100 1.00 95.50 256 ARG A O 1
ATOM 2125 N N . ASN A 1 257 ? -5.139 6.394 31.514 1.00 95.25 257 ASN A N 1
ATOM 2126 C CA . ASN A 1 257 ? -3.941 6.023 32.261 1.00 95.25 257 ASN A CA 1
ATOM 2127 C C . ASN A 1 257 ? -2.749 6.943 31.970 1.00 95.25 257 ASN A C 1
ATOM 2129 O O . ASN A 1 257 ? -1.842 7.043 32.795 1.00 95.25 257 ASN A O 1
ATOM 2133 N N . ASN A 1 258 ? -2.745 7.627 30.820 1.00 93.25 258 ASN A N 1
ATOM 2134 C CA . ASN A 1 258 ? -1.618 8.420 30.347 1.00 93.25 258 ASN A CA 1
ATOM 2135 C C . ASN A 1 258 ? -2.066 9.833 29.951 1.00 93.25 258 ASN A C 1
ATOM 2137 O O . ASN A 1 258 ? -3.030 10.029 29.212 1.00 93.25 258 ASN A O 1
ATOM 2141 N N . ASN A 1 259 ? -1.264 10.833 30.319 1.00 92.56 259 ASN A N 1
ATOM 2142 C CA . ASN A 1 259 ? -1.388 12.181 29.769 1.00 92.56 259 ASN A CA 1
ATOM 2143 C C . ASN A 1 259 ? -0.954 12.181 28.294 1.00 92.56 259 ASN A C 1
ATOM 2145 O O . ASN A 1 259 ? 0.233 12.307 27.984 1.00 92.56 259 ASN A O 1
ATOM 2149 N N . CYS A 1 260 ? -1.909 12.016 27.374 1.00 93.88 260 CYS A N 1
ATOM 2150 C CA . CYS A 1 260 ? -1.623 11.855 25.949 1.00 93.88 260 CYS A CA 1
ATOM 2151 C C . CYS A 1 260 ? -2.206 12.986 25.093 1.00 93.88 260 CYS A C 1
ATOM 2153 O O . CYS A 1 260 ? -3.387 13.321 25.170 1.00 93.88 260 CYS A O 1
ATOM 2155 N N . TYR A 1 261 ? -1.372 13.552 24.218 1.00 96.38 261 TYR A N 1
ATOM 2156 C CA . TYR A 1 261 ? -1.816 14.459 23.159 1.00 96.38 261 TYR A CA 1
ATOM 2157 C C . TYR A 1 261 ? -2.421 13.679 21.989 1.00 96.38 261 TYR A C 1
ATOM 2159 O O . TYR A 1 261 ? -2.002 12.556 21.703 1.00 96.38 261 TYR A O 1
ATOM 2167 N N . LYS A 1 262 ? -3.328 14.320 21.239 1.00 95.81 262 LYS A N 1
ATOM 2168 C CA . LYS A 1 262 ? -3.943 13.762 20.019 1.00 95.81 262 LYS A CA 1
ATOM 2169 C C . LYS A 1 262 ? -2.923 13.154 19.049 1.00 95.81 262 LYS A C 1
ATOM 2171 O O . LYS A 1 262 ? -3.124 12.045 18.571 1.00 95.81 262 LYS A O 1
ATOM 2176 N N . SER A 1 263 ? -1.819 13.857 18.792 1.00 94.38 263 SER A N 1
ATOM 2177 C CA . SER A 1 263 ? -0.770 13.432 17.854 1.00 94.38 263 SER A CA 1
ATOM 2178 C C . SER A 1 263 ? 0.018 12.199 18.307 1.00 94.38 263 SER A C 1
ATOM 2180 O O . SER A 1 263 ? 0.686 11.577 17.488 1.00 94.38 263 SER A O 1
ATOM 2182 N N . ASN A 1 264 ? -0.044 11.845 19.594 1.00 95.75 264 ASN A N 1
ATOM 2183 C CA . ASN A 1 264 ? 0.815 10.823 20.191 1.00 95.75 264 ASN A CA 1
ATOM 2184 C C . ASN A 1 264 ? 0.094 9.498 20.469 1.00 95.75 264 ASN A C 1
ATOM 2186 O O . ASN A 1 264 ? 0.751 8.533 20.849 1.00 95.75 264 ASN A O 1
ATOM 2190 N N . ILE A 1 265 ? -1.221 9.412 20.238 1.00 96.50 265 ILE A N 1
ATOM 2191 C CA . ILE A 1 265 ? -2.022 8.225 20.580 1.00 96.50 265 ILE A CA 1
ATOM 2192 C C . ILE A 1 265 ? -1.490 6.957 19.902 1.00 96.50 265 ILE A C 1
ATOM 2194 O O . ILE A 1 265 ? -1.340 5.926 20.552 1.00 96.50 265 ILE A O 1
ATOM 2198 N N . TYR A 1 266 ? -1.137 7.025 18.616 1.00 96.75 266 TYR A N 1
ATOM 2199 C CA . TYR A 1 266 ? -0.569 5.872 17.910 1.00 96.75 266 TYR A CA 1
ATOM 2200 C C . TYR A 1 266 ? 0.774 5.413 18.505 1.00 96.75 266 TYR A C 1
ATOM 2202 O O . TYR A 1 266 ? 1.039 4.213 18.618 1.00 96.75 266 TYR A O 1
ATOM 2210 N N . ASN A 1 267 ? 1.612 6.360 18.934 1.00 96.00 267 ASN A N 1
ATOM 2211 C CA . ASN A 1 267 ? 2.897 6.045 19.555 1.00 96.00 267 ASN A CA 1
ATOM 2212 C C . ASN A 1 267 ? 2.688 5.358 20.911 1.00 96.00 267 ASN A C 1
ATOM 2214 O O . ASN A 1 267 ? 3.369 4.380 21.211 1.00 96.00 267 ASN A O 1
ATOM 2218 N N . GLU A 1 268 ? 1.710 5.809 21.698 1.00 96.44 268 GLU A N 1
ATOM 2219 C CA . GLU A 1 268 ? 1.333 5.163 22.959 1.00 96.44 268 GLU A CA 1
ATOM 2220 C C . GLU A 1 268 ? 0.756 3.754 22.741 1.00 96.44 268 GLU A C 1
ATOM 2222 O O . GLU A 1 268 ? 1.124 2.827 23.462 1.00 96.44 268 GLU A O 1
ATOM 2227 N N . LEU A 1 269 ? -0.065 3.536 21.707 1.00 95.56 269 LEU A N 1
ATOM 2228 C CA . LEU A 1 269 ? -0.514 2.186 21.327 1.00 95.56 269 LEU A CA 1
ATOM 2229 C C . LEU A 1 269 ? 0.683 1.280 20.997 1.00 95.56 269 LEU A C 1
ATOM 2231 O O . LEU A 1 269 ? 0.779 0.157 21.496 1.00 95.56 269 LEU A O 1
ATOM 2235 N N . THR A 1 270 ? 1.638 1.794 20.222 1.00 94.50 270 THR A N 1
ATOM 2236 C CA . THR A 1 270 ? 2.847 1.056 19.829 1.00 94.50 270 THR A CA 1
ATOM 2237 C C . THR A 1 270 ? 3.703 0.682 21.044 1.00 94.50 270 THR A C 1
ATOM 2239 O O . THR A 1 270 ? 4.152 -0.461 21.138 1.00 94.50 270 THR A O 1
ATOM 2242 N N . LYS A 1 271 ? 3.876 1.591 22.017 1.00 94.69 271 LYS A N 1
ATOM 2243 C CA . LYS A 1 271 ? 4.569 1.305 23.293 1.00 94.69 271 LYS A CA 1
ATOM 2244 C C . LYS A 1 271 ? 3.888 0.185 24.084 1.00 94.69 271 LYS A C 1
ATOM 2246 O O . LYS A 1 271 ? 4.565 -0.638 24.693 1.00 94.69 271 LYS A O 1
ATOM 2251 N N . ASN A 1 272 ? 2.561 0.103 24.005 1.00 92.56 272 ASN A N 1
ATOM 2252 C CA . ASN A 1 272 ? 1.752 -0.960 24.605 1.00 92.56 272 ASN A CA 1
ATOM 2253 C C . ASN A 1 272 ? 1.680 -2.243 23.750 1.00 92.56 272 ASN A C 1
ATOM 2255 O O . ASN A 1 272 ? 0.800 -3.079 23.959 1.00 92.56 272 ASN A O 1
ATOM 2259 N N . LYS A 1 273 ? 2.602 -2.421 22.791 1.00 92.25 273 LYS A N 1
ATOM 2260 C CA . LYS A 1 273 ? 2.704 -3.594 21.903 1.00 92.25 273 LYS A CA 1
ATOM 2261 C C . LYS A 1 273 ? 1.461 -3.835 21.033 1.00 92.25 273 LYS A C 1
ATOM 2263 O O . LYS A 1 273 ? 1.162 -4.968 20.652 1.00 92.25 273 LYS A O 1
ATOM 2268 N N . ILE A 1 274 ? 0.724 -2.775 20.704 1.00 92.38 274 ILE A N 1
ATOM 2269 C CA . ILE A 1 274 ? -0.422 -2.837 19.792 1.00 92.38 274 ILE A CA 1
ATOM 2270 C C . ILE A 1 274 ? 0.074 -2.557 18.371 1.00 92.38 274 ILE A C 1
ATOM 2272 O O . ILE A 1 274 ? 0.377 -1.422 18.016 1.00 92.38 274 ILE A O 1
ATOM 2276 N N . HIS A 1 275 ? 0.167 -3.618 17.563 1.00 91.75 275 HIS A N 1
ATOM 2277 C CA . HIS A 1 275 ? 0.746 -3.584 16.210 1.00 91.75 275 HIS A CA 1
ATOM 2278 C C . HIS A 1 275 ? -0.205 -4.102 15.115 1.00 91.75 275 HIS A C 1
ATOM 2280 O O . HIS A 1 275 ? 0.252 -4.538 14.065 1.00 91.75 275 HIS A O 1
ATOM 2286 N N . TYR A 1 276 ? -1.520 -4.104 15.360 1.00 93.50 276 TYR A N 1
ATOM 2287 C CA . TYR A 1 276 ? -2.544 -4.596 14.418 1.00 93.50 276 TYR A CA 1
ATOM 2288 C C . TYR A 1 276 ? -3.345 -3.472 13.726 1.00 93.50 276 TYR A C 1
ATOM 2290 O O . TYR A 1 276 ? -4.311 -3.738 13.007 1.00 93.50 276 TYR A O 1
ATOM 2298 N N . CYS A 1 277 ? -2.949 -2.212 13.923 1.00 94.25 277 CYS A N 1
ATOM 2299 C CA . CYS A 1 277 ? -3.583 -1.028 13.342 1.00 94.25 277 CYS A CA 1
ATOM 2300 C C . CYS A 1 277 ? -2.549 -0.050 12.778 1.00 94.25 277 CYS A C 1
ATOM 2302 O O . CYS A 1 277 ? -1.403 -0.027 13.227 1.00 94.25 277 CYS A O 1
ATOM 2304 N N . TYR A 1 278 ? -2.972 0.791 11.837 1.00 94.12 278 TYR A N 1
ATOM 2305 C CA . TYR A 1 278 ? -2.148 1.861 11.268 1.00 94.12 278 TYR A CA 1
ATOM 2306 C C . TYR A 1 278 ? -2.404 3.216 11.946 1.00 94.12 278 TYR A C 1
ATOM 2308 O O . TYR A 1 278 ? -3.507 3.447 12.451 1.00 94.12 278 TYR A O 1
ATOM 2316 N N . PRO A 1 279 ? -1.445 4.167 11.883 1.00 93.94 279 PRO A N 1
ATOM 2317 C CA . PRO A 1 279 ? -1.637 5.520 12.413 1.00 93.94 279 PRO A CA 1
ATOM 2318 C C . PRO A 1 279 ? -2.902 6.198 11.883 1.00 93.94 279 PRO A C 1
ATOM 2320 O O . PRO A 1 279 ? -3.608 6.873 12.625 1.00 93.94 279 PRO A O 1
ATOM 2323 N N . TYR A 1 280 ? -3.216 5.989 10.602 1.00 92.19 280 TYR A N 1
ATOM 2324 C CA . TYR A 1 280 ? -4.383 6.590 9.964 1.00 92.19 280 TYR A CA 1
ATOM 2325 C C . TYR A 1 280 ? -5.713 6.035 10.502 1.00 92.19 280 TYR A C 1
ATOM 2327 O O . TYR A 1 280 ? -6.641 6.808 10.722 1.00 92.19 280 TYR A O 1
ATOM 2335 N N . GLU A 1 281 ? -5.794 4.731 10.796 1.00 94.19 281 GLU A N 1
ATOM 2336 C CA . GLU A 1 281 ? -6.981 4.116 11.421 1.00 94.19 281 GLU A CA 1
ATOM 2337 C C . GLU A 1 281 ? -7.203 4.666 12.835 1.00 94.19 281 GLU A C 1
ATOM 2339 O O . GLU A 1 281 ? -8.326 5.006 13.211 1.00 94.19 281 GLU A O 1
ATOM 2344 N N . VAL A 1 282 ? -6.118 4.817 13.600 1.00 96.00 282 VAL A N 1
ATOM 2345 C CA . VAL A 1 282 ? -6.151 5.398 14.948 1.00 96.00 282 VAL A CA 1
ATOM 2346 C C . VAL A 1 282 ? -6.585 6.859 14.896 1.00 96.00 282 VAL A C 1
ATOM 2348 O O . VAL A 1 282 ? -7.487 7.250 15.632 1.00 96.00 282 VAL A O 1
ATOM 2351 N N . ASN A 1 283 ? -6.007 7.656 13.997 1.00 95.06 283 ASN A N 1
ATOM 2352 C CA . ASN A 1 283 ? -6.377 9.060 13.825 1.00 95.06 283 ASN A CA 1
ATOM 2353 C C . ASN A 1 283 ? -7.851 9.217 13.433 1.00 95.06 283 ASN A C 1
ATOM 2355 O O . ASN A 1 283 ? -8.532 10.081 13.982 1.00 95.06 283 ASN A O 1
ATOM 2359 N N . ASN A 1 284 ? -8.351 8.364 12.534 1.00 94.25 284 ASN A N 1
ATOM 2360 C CA . ASN A 1 284 ? -9.761 8.346 12.154 1.00 94.25 284 ASN A CA 1
ATOM 2361 C C . ASN A 1 284 ? -10.660 8.018 13.358 1.00 94.25 284 ASN A C 1
ATOM 2363 O O . ASN A 1 284 ? -11.609 8.744 13.636 1.00 94.25 284 ASN A O 1
ATOM 2367 N N . CYS A 1 285 ? -10.312 6.991 14.144 1.00 95.31 285 CYS A N 1
ATOM 2368 C CA . CYS A 1 285 ? -11.047 6.650 15.364 1.00 95.31 285 CYS A CA 1
ATOM 2369 C C . CYS A 1 285 ? -11.063 7.800 16.380 1.00 95.31 285 CYS A C 1
ATOM 2371 O O . CYS A 1 285 ? -12.122 8.117 16.917 1.00 95.31 285 CYS A O 1
ATOM 2373 N N . VAL A 1 286 ? -9.915 8.441 16.626 1.00 96.56 286 VAL A N 1
ATOM 2374 C CA . VAL A 1 286 ? -9.812 9.582 17.550 1.00 96.56 286 VAL A CA 1
ATOM 2375 C C . VAL A 1 286 ? -10.678 10.748 17.074 1.00 96.56 286 VAL A C 1
ATOM 2377 O O . VAL A 1 286 ? -11.411 11.314 17.880 1.00 96.56 286 VAL A O 1
ATOM 2380 N N . ASN A 1 287 ? -10.638 11.093 15.782 1.00 95.81 287 ASN A N 1
ATOM 2381 C CA . ASN A 1 287 ? -11.474 12.160 15.223 1.00 95.81 287 ASN A CA 1
ATOM 2382 C C . ASN A 1 287 ? -12.965 11.852 15.404 1.00 95.81 287 ASN A C 1
ATOM 2384 O O . ASN A 1 287 ? -13.680 12.669 15.978 1.00 95.81 287 ASN A O 1
ATOM 2388 N N . ASN A 1 288 ? -13.398 10.642 15.045 1.00 94.56 288 ASN A N 1
ATOM 2389 C CA . ASN A 1 288 ? -14.795 10.231 15.195 1.00 94.56 288 ASN A CA 1
ATOM 2390 C C . ASN A 1 288 ? -15.243 10.257 16.667 1.00 94.56 288 ASN A C 1
ATOM 2392 O O . ASN A 1 288 ? -16.377 10.614 16.976 1.00 94.56 288 ASN A O 1
ATOM 2396 N N . MET A 1 289 ? -14.363 9.894 17.605 1.00 96.19 289 MET A N 1
ATOM 2397 C CA . MET A 1 289 ? -14.655 9.961 19.042 1.00 96.19 289 MET A CA 1
ATOM 2398 C C . MET A 1 289 ? -14.733 11.403 19.569 1.00 96.19 289 MET A C 1
ATOM 2400 O O . MET A 1 289 ? -15.525 11.666 20.472 1.00 96.19 289 MET A O 1
ATOM 2404 N N . ILE A 1 290 ? -13.951 12.335 19.018 1.00 96.69 290 ILE A N 1
ATOM 2405 C CA . ILE A 1 290 ? -14.055 13.770 19.332 1.00 96.69 290 ILE A CA 1
ATOM 2406 C C . ILE A 1 290 ? -15.379 14.331 18.798 1.00 96.69 290 ILE A C 1
ATOM 2408 O O . ILE A 1 290 ? -16.109 14.990 19.536 1.00 96.69 290 ILE A O 1
ATOM 2412 N N . GLU A 1 291 ? -15.726 14.028 17.546 1.00 95.50 291 GLU A N 1
ATOM 2413 C CA . GLU A 1 291 ? -16.977 14.469 16.909 1.00 95.50 291 GLU A CA 1
ATOM 2414 C C . GLU A 1 291 ? -18.211 13.969 17.668 1.00 95.50 291 GLU A C 1
ATOM 2416 O O . GLU A 1 291 ? -19.140 14.734 17.930 1.00 95.50 291 GLU A O 1
ATOM 2421 N N . LYS A 1 292 ? -18.178 12.710 18.126 1.00 95.25 292 LYS A N 1
ATOM 2422 C CA . LYS A 1 292 ? -19.234 12.099 18.952 1.00 95.25 292 LYS A CA 1
ATOM 2423 C C . LYS A 1 292 ? -19.202 12.535 20.422 1.00 95.25 292 LYS A C 1
ATOM 2425 O O . LYS A 1 292 ? -19.962 11.998 21.222 1.00 95.25 292 LYS A O 1
ATOM 2430 N N . ARG A 1 293 ? -18.344 13.497 20.788 1.00 96.62 293 ARG A N 1
ATOM 2431 C CA . ARG A 1 293 ? -18.174 14.022 22.157 1.00 96.62 293 ARG A CA 1
ATOM 2432 C C . ARG A 1 293 ? -17.883 12.935 23.197 1.00 96.62 293 ARG A C 1
ATOM 2434 O O . ARG A 1 293 ? -18.319 13.030 24.337 1.00 96.62 293 ARG A O 1
ATOM 2441 N N . ILE A 1 294 ? -17.141 11.905 22.800 1.00 97.31 294 ILE A N 1
ATOM 2442 C CA . ILE A 1 294 ? -16.602 10.878 23.704 1.00 97.31 294 ILE A CA 1
ATOM 2443 C C . ILE A 1 294 ? -15.258 11.352 24.272 1.00 97.31 294 ILE A C 1
ATOM 2445 O O . ILE A 1 294 ? -14.944 11.094 25.432 1.00 97.31 294 ILE A O 1
ATOM 2449 N N . ILE A 1 295 ? -14.468 12.057 23.455 1.00 97.75 295 ILE A N 1
ATOM 2450 C CA . ILE A 1 295 ? -13.185 12.658 23.836 1.00 97.75 295 ILE A CA 1
ATOM 2451 C C . ILE A 1 295 ? -13.314 14.183 23.802 1.00 97.75 295 ILE A C 1
ATOM 2453 O O . ILE A 1 295 ? -13.722 14.752 22.789 1.00 97.75 295 ILE A O 1
ATOM 2457 N N . GLU A 1 296 ? -12.897 14.854 24.872 1.00 96.31 296 GLU A N 1
ATOM 2458 C CA . GLU A 1 296 ? -12.665 16.295 24.870 1.00 96.31 296 GLU A CA 1
ATOM 2459 C C . GLU A 1 296 ? -11.292 16.590 24.249 1.00 96.31 296 GLU A C 1
ATOM 2461 O O . GLU A 1 296 ? -10.259 16.070 24.685 1.00 96.31 296 GLU A O 1
ATOM 2466 N N . TYR A 1 297 ? -11.274 17.446 23.225 1.00 96.50 297 TYR A N 1
ATOM 2467 C CA . TYR A 1 297 ? -10.048 17.912 22.585 1.00 96.50 297 TYR A CA 1
ATOM 2468 C C . TYR A 1 297 ? -9.957 19.435 22.612 1.00 96.50 297 TYR A C 1
ATOM 2470 O O . TYR A 1 297 ? -10.851 20.138 22.141 1.00 96.50 297 TYR A O 1
ATOM 2478 N N . LYS A 1 298 ? -8.816 19.930 23.094 1.00 95.00 298 LYS A N 1
ATOM 2479 C CA . LYS A 1 298 ? -8.397 21.329 22.994 1.00 95.00 298 LYS A CA 1
ATOM 2480 C C . LYS A 1 298 ? -6.969 21.387 22.439 1.00 95.00 298 LYS A C 1
ATOM 2482 O O . LYS A 1 298 ? -6.139 20.550 22.811 1.00 95.00 298 LYS A O 1
ATOM 2487 N N . PRO A 1 299 ? -6.648 22.343 21.547 1.00 94.62 299 PRO A N 1
ATOM 2488 C CA . PRO A 1 299 ? -5.299 22.480 21.011 1.00 94.62 299 PRO A CA 1
ATOM 2489 C C . PRO A 1 299 ? -4.248 22.565 22.121 1.00 94.62 299 PRO A C 1
ATOM 2491 O O . PRO A 1 299 ? -4.421 23.303 23.087 1.00 94.62 299 PRO A O 1
ATOM 2494 N N . LYS A 1 300 ? -3.147 21.818 21.959 1.00 92.81 300 LYS A N 1
ATOM 2495 C CA . LYS A 1 300 ? -2.021 21.760 22.911 1.00 92.81 300 LYS A CA 1
ATOM 2496 C C . LYS A 1 300 ? -2.399 21.306 24.332 1.00 92.81 300 LYS A C 1
ATOM 2498 O O . LYS A 1 300 ? -1.661 21.584 25.270 1.00 92.81 300 LYS A O 1
ATOM 2503 N N . GLN A 1 301 ? -3.514 20.597 24.499 1.00 96.25 301 GLN A N 1
ATOM 2504 C CA . GLN A 1 301 ? -3.905 19.989 25.771 1.00 96.25 301 GLN A CA 1
ATOM 2505 C C . GLN A 1 301 ? -3.962 18.465 25.655 1.00 96.25 301 GLN A C 1
ATOM 2507 O O . GLN A 1 301 ? -4.106 17.915 24.557 1.00 96.25 301 GLN A O 1
ATOM 2512 N N . TYR A 1 302 ? -3.826 17.789 26.797 1.00 96.94 302 TYR A N 1
ATOM 2513 C CA . TYR A 1 302 ? -4.056 16.351 26.887 1.00 96.94 302 TYR A CA 1
ATOM 2514 C C . TYR A 1 302 ? -5.517 16.033 26.579 1.00 96.94 302 TYR A C 1
ATOM 2516 O O . TYR A 1 302 ? -6.415 16.806 26.919 1.00 96.94 302 TYR A O 1
ATOM 2524 N N . LEU A 1 303 ? -5.738 14.898 25.919 1.00 96.88 303 LEU A N 1
ATOM 2525 C CA . LEU A 1 303 ? -7.081 14.377 25.708 1.00 96.88 303 LEU A CA 1
ATOM 2526 C C . LEU A 1 303 ? -7.708 14.003 27.052 1.00 96.88 303 LEU A C 1
ATOM 2528 O O . LEU A 1 303 ? -7.009 13.560 27.962 1.00 96.88 303 LEU A O 1
ATOM 2532 N N . LYS A 1 304 ? -9.027 14.154 27.149 1.00 96.75 304 LYS A N 1
ATOM 2533 C CA . LYS A 1 304 ? -9.826 13.686 28.287 1.00 96.75 304 LYS A CA 1
ATOM 2534 C C . LYS A 1 304 ? -11.048 12.940 27.784 1.00 96.75 304 LYS A C 1
ATOM 2536 O O . LYS A 1 304 ? -11.517 13.216 26.679 1.00 96.75 304 LYS A O 1
ATOM 2541 N N . LEU A 1 305 ? -11.559 12.000 28.569 1.00 96.56 305 LEU A N 1
ATOM 2542 C CA . LEU A 1 305 ? -12.851 11.385 28.285 1.00 96.56 305 LEU A CA 1
ATOM 2543 C C . LEU A 1 305 ? -13.955 12.282 28.836 1.00 96.56 305 LEU A C 1
ATOM 2545 O O . LEU A 1 305 ? -13.829 12.852 29.913 1.00 96.56 305 LEU A O 1
ATOM 2549 N N . VAL A 1 306 ? -15.022 12.459 28.066 1.00 94.50 306 VAL A N 1
ATOM 2550 C CA . VAL A 1 306 ? -16.152 13.271 28.517 1.00 94.50 306 VAL A CA 1
ATOM 2551 C C . VAL A 1 306 ? -16.890 12.513 29.619 1.00 94.50 306 VAL A C 1
ATOM 2553 O O . VAL A 1 306 ? -17.355 11.398 29.394 1.00 94.50 306 VAL A O 1
ATOM 2556 N N . GLY A 1 307 ? -17.022 13.138 30.790 1.00 87.00 307 GLY A N 1
ATOM 2557 C CA . GLY A 1 307 ? -17.724 12.562 31.942 1.00 87.00 307 GLY A CA 1
ATOM 2558 C C . GLY A 1 307 ? -16.853 11.738 32.898 1.00 87.00 307 GLY A C 1
ATOM 2559 O O . GLY A 1 307 ? -17.406 11.155 33.827 1.00 87.00 307 GLY A O 1
ATOM 2560 N N . GLU A 1 308 ? -15.532 11.712 32.696 1.00 82.31 308 GLU A N 1
ATOM 2561 C CA . GLU A 1 308 ? -14.527 11.158 33.622 1.00 82.31 308 GLU A CA 1
ATOM 2562 C C . GLU A 1 308 ? -13.547 12.259 34.055 1.00 82.31 308 GLU A C 1
ATOM 2564 O O . GLU A 1 308 ? -13.201 12.296 35.256 1.00 82.31 308 GLU A O 1
#

Secondary structure (DSSP, 8-state):
-EEEEEETTTTEEEEEES-GGGGGG-EEEEE-SSEEEEEETTEEEEEEESS-S-HHHHHHHHHHHHHHHHHHHTT--EEE--SSTTPPP--HHHHHHHTT---SEEEEETTTEEEEEEEEEE--EEPTT-S-EEEEEEHHHHHHHHHHHHHHTS-EEEEEEEHHHHTSSSPPPEEEEEHHHHHHHHHHHHTTSS-HHHHHT--EEEE-GGGSEEESSS-----SPPP--HHHHHHHHHHHHHHHHHHHHHHHHHHHHS---GGGHHHHHHHTT--SS-HHHHHHHHHHHHHTTSEE--TTS--EETT-